Protein AF-L9Y8E7-F1 (afdb_monomer_lite)

Sequence (280 aa):
MATDVEYAPMLGFVDPIQCWPTDYPITDHIEELPIFGIYSQSALEDLGGLEAMFDRSPWYVAELPSGHTVVIQEDFPWNKRDWSPPTDAAFLETATFPDSGEYAAHDFADPFAALETDAIGTDLCVPREKIGPEFRNEDLELVRVRVDEQRDLRRLDDGSFVRNVVDDDPGDPAAFMRAMLEEIPAGATADDLMVSALLKDAIQPAFVRLEDPADETIVSRVVALDSDINKVEFLITLGRVAREADFSVADSREIEQVFESLETFDATVDLDQYLRDRLL

Structure (mmCIF, N/CA/C/O backbone):
data_AF-L9Y8E7-F1
#
_entry.id   AF-L9Y8E7-F1
#
loop_
_atom_site.group_PDB
_atom_site.id
_atom_site.type_symbol
_atom_site.label_atom_id
_atom_site.label_alt_id
_atom_site.label_comp_id
_atom_site.label_asym_id
_atom_site.label_entity_id
_atom_site.label_seq_id
_atom_site.pdbx_PDB_ins_code
_atom_site.Cartn_x
_atom_site.Cartn_y
_atom_site.Cartn_z
_atom_site.occupancy
_atom_site.B_iso_or_equiv
_atom_site.auth_seq_id
_atom_site.auth_comp_id
_atom_site.auth_asym_id
_atom_site.auth_atom_id
_atom_site.pdbx_PDB_model_num
ATOM 1 N N . MET A 1 1 ? -19.278 5.587 13.841 1.00 55.59 1 MET A N 1
ATOM 2 C CA . MET A 1 1 ? -18.923 6.348 12.621 1.00 55.59 1 MET A CA 1
ATOM 3 C C . MET A 1 1 ? -17.906 7.414 13.006 1.00 55.59 1 MET A C 1
ATOM 5 O O . MET A 1 1 ? -17.770 7.687 14.196 1.00 55.59 1 MET A O 1
ATOM 9 N N . ALA A 1 2 ? -17.215 8.034 12.042 1.00 52.56 2 ALA A N 1
ATOM 10 C CA . ALA A 1 2 ? -16.156 9.019 12.320 1.00 52.56 2 ALA A CA 1
ATOM 11 C C . ALA A 1 2 ? -16.638 10.248 13.123 1.00 52.56 2 ALA A C 1
ATOM 13 O O . ALA A 1 2 ? -15.848 10.959 13.730 1.00 52.56 2 ALA A O 1
ATOM 14 N N . THR A 1 3 ? -17.949 10.499 13.106 1.00 58.84 3 THR A N 1
ATOM 15 C CA . THR A 1 3 ? -18.635 11.609 13.781 1.00 58.84 3 THR A CA 1
ATOM 16 C C . THR A 1 3 ? -19.240 11.248 15.141 1.00 58.84 3 THR A C 1
ATOM 18 O O . THR A 1 3 ? -19.856 12.109 15.765 1.00 58.84 3 THR A O 1
ATOM 21 N N . ASP A 1 4 ? -19.131 9.984 15.569 1.00 64.00 4 ASP A N 1
ATOM 22 C CA . ASP A 1 4 ? -19.662 9.493 16.854 1.00 64.00 4 ASP A CA 1
ATOM 23 C C . ASP A 1 4 ? -18.566 9.331 17.921 1.00 64.00 4 ASP A C 1
ATOM 25 O O . ASP A 1 4 ? -18.862 8.998 19.069 1.00 64.00 4 ASP A O 1
ATOM 29 N N . VAL A 1 5 ? -17.305 9.513 17.527 1.00 66.06 5 VAL A N 1
ATOM 30 C CA . VAL A 1 5 ? -16.107 9.349 18.353 1.00 66.06 5 VAL A CA 1
ATOM 31 C C . VAL A 1 5 ? -15.401 10.692 18.479 1.00 66.06 5 VAL A C 1
ATOM 33 O O . VAL A 1 5 ? -15.394 11.478 17.538 1.00 66.06 5 VAL A O 1
ATOM 36 N N . GLU A 1 6 ? -14.785 10.963 19.629 1.00 67.69 6 GLU A N 1
ATOM 37 C CA . GLU A 1 6 ? -14.082 12.238 19.837 1.00 67.69 6 GLU A CA 1
ATOM 38 C C . GLU A 1 6 ? -12.847 12.393 18.940 1.00 67.69 6 GLU A C 1
ATOM 40 O O . GLU A 1 6 ? -12.370 13.502 18.715 1.00 67.69 6 GLU A O 1
ATOM 45 N N . TYR A 1 7 ? -12.335 11.293 18.400 1.00 72.00 7 TYR A N 1
ATOM 46 C CA . TYR A 1 7 ? -11.193 11.292 17.509 1.00 72.00 7 TYR A CA 1
ATOM 47 C C . TYR A 1 7 ? -11.212 10.034 16.633 1.00 72.00 7 TYR A C 1
ATOM 49 O O . TYR A 1 7 ? -11.484 8.935 17.117 1.00 72.00 7 TYR A O 1
ATOM 57 N N . ALA A 1 8 ? -10.961 10.221 15.338 1.00 71.62 8 ALA A N 1
ATOM 58 C CA . ALA A 1 8 ? -10.930 9.180 14.322 1.00 71.62 8 ALA A CA 1
ATOM 59 C C . ALA A 1 8 ? -9.718 9.397 13.392 1.00 71.62 8 ALA A C 1
ATOM 61 O O . ALA A 1 8 ? -9.753 10.293 12.538 1.00 71.62 8 ALA A O 1
ATOM 62 N N . PRO A 1 9 ? -8.634 8.621 13.537 1.00 66.00 9 PRO A N 1
ATOM 63 C CA . PRO A 1 9 ? -7.561 8.577 12.549 1.00 66.00 9 PRO A CA 1
ATOM 64 C C . PRO A 1 9 ? -8.066 7.986 11.224 1.00 66.00 9 PRO A C 1
ATOM 66 O O . PRO A 1 9 ? -8.812 7.010 11.206 1.00 66.00 9 PRO A O 1
ATOM 69 N N . MET A 1 10 ? -7.647 8.577 10.106 1.00 63.50 10 MET A N 1
ATOM 70 C CA . MET A 1 10 ? -7.959 8.120 8.750 1.00 63.50 10 MET A CA 1
ATOM 71 C C . MET A 1 10 ? -6.631 7.700 8.093 1.00 63.50 10 MET A C 1
ATOM 73 O O . MET A 1 10 ? -5.768 8.545 7.869 1.00 63.50 10 MET A O 1
ATOM 77 N N . LEU A 1 11 ? -6.421 6.404 7.831 1.00 55.78 11 LEU A N 1
ATOM 78 C CA . LEU A 1 11 ? -5.133 5.858 7.366 1.00 55.78 11 LEU A CA 1
ATOM 79 C C . LEU A 1 11 ? -5.020 5.911 5.810 1.00 55.78 11 LEU A C 1
ATOM 81 O O . LEU A 1 11 ? -5.367 6.937 5.233 1.00 55.78 11 LEU A O 1
ATOM 85 N N . GLY A 1 12 ? -4.494 4.961 5.021 1.00 46.78 12 GLY A N 1
ATOM 86 C CA . GLY A 1 12 ? -3.971 3.602 5.261 1.00 46.78 12 GLY A CA 1
ATOM 87 C C . GLY A 1 12 ? -2.520 3.489 5.771 1.00 46.78 12 GLY A C 1
ATOM 88 O O . GLY A 1 12 ? -1.989 2.383 5.836 1.00 46.78 12 GLY A O 1
ATOM 89 N N . PHE A 1 13 ? -1.861 4.607 6.103 1.00 48.47 13 PHE A N 1
ATOM 90 C CA . PHE A 1 13 ? -0.387 4.677 6.163 1.00 48.47 13 PHE A CA 1
ATOM 91 C C . PHE A 1 13 ? 0.260 4.875 7.522 1.00 48.47 13 PHE A C 1
ATOM 93 O O . PHE A 1 13 ? 1.480 4.864 7.578 1.00 48.47 13 PHE A O 1
ATOM 100 N N . VAL A 1 14 ? -0.498 5.063 8.595 1.00 45.22 14 VAL A N 1
ATOM 101 C CA . VAL A 1 14 ? 0.064 5.192 9.952 1.00 45.22 14 VAL A CA 1
ATOM 102 C C . VAL A 1 14 ? -0.257 3.920 10.736 1.00 45.22 14 VAL A C 1
ATOM 104 O O . VAL A 1 14 ? -1.128 3.150 10.324 1.00 45.22 14 VAL A O 1
ATOM 107 N N . ASP A 1 15 ? 0.485 3.631 11.800 1.00 48.25 15 ASP A N 1
ATOM 108 C CA . ASP A 1 15 ? 0.192 2.480 12.653 1.00 48.25 15 ASP A CA 1
ATOM 109 C C . ASP A 1 15 ? -1.143 2.706 13.396 1.00 48.25 15 ASP A C 1
ATOM 111 O O . ASP A 1 15 ? -1.289 3.731 14.075 1.00 48.25 15 ASP A O 1
ATOM 115 N N . PRO A 1 16 ? -2.122 1.780 13.303 1.00 42.50 16 PRO A N 1
ATOM 116 C CA . PRO A 1 16 ? -3.343 1.877 14.086 1.00 42.50 16 PRO A CA 1
ATOM 117 C C . PRO A 1 16 ? -3.109 2.027 15.594 1.00 42.50 16 PRO A C 1
ATOM 119 O O . PRO A 1 16 ? -3.908 2.653 16.268 1.00 42.50 16 PRO A O 1
ATOM 122 N N . ILE A 1 17 ? -2.022 1.504 16.154 1.00 41.88 17 ILE A N 1
ATOM 123 C CA . ILE A 1 17 ? -1.782 1.522 17.606 1.00 41.88 17 ILE A CA 1
ATOM 124 C C . ILE A 1 17 ? -1.322 2.901 18.066 1.00 41.88 17 ILE A C 1
ATOM 126 O O . ILE A 1 17 ? -1.785 3.405 19.083 1.00 41.88 17 ILE A O 1
ATOM 130 N N . GLN A 1 18 ? -0.414 3.515 17.307 1.00 47.38 18 GLN A N 1
ATOM 131 C CA . GLN A 1 18 ? 0.164 4.816 17.647 1.00 47.38 18 GLN A CA 1
ATOM 132 C C . GLN A 1 18 ? -0.867 5.933 17.493 1.00 47.38 18 GLN A C 1
ATOM 134 O O . GLN A 1 18 ? -0.842 6.911 18.241 1.00 47.38 18 GLN A O 1
ATOM 139 N N . CYS A 1 19 ? -1.790 5.760 16.541 1.00 50.31 19 CYS A N 1
ATOM 140 C CA . CYS A 1 19 ? -2.850 6.708 16.251 1.00 50.31 19 CYS A CA 1
ATOM 141 C C . CYS A 1 19 ? -4.207 6.382 16.889 1.00 50.31 19 CYS A C 1
ATOM 143 O O . CYS A 1 19 ? -5.072 7.240 16.771 1.00 50.31 19 CYS A O 1
ATOM 145 N N . TRP A 1 20 ? -4.457 5.232 17.528 1.00 56.69 20 TRP A N 1
ATOM 146 C CA . TRP A 1 20 ? -5.716 4.986 18.258 1.00 56.69 20 TRP A CA 1
ATOM 147 C C . TRP A 1 20 ? -5.520 5.145 19.774 1.00 56.69 20 TRP A C 1
ATOM 149 O O . TRP A 1 20 ? -4.605 4.552 20.342 1.00 56.69 20 TRP A O 1
ATOM 159 N N . PRO A 1 21 ? -6.423 5.855 20.472 1.00 54.00 21 PRO A N 1
ATOM 160 C CA . PRO A 1 21 ? -6.371 5.959 21.921 1.00 54.00 21 PRO A CA 1
ATOM 161 C C . PRO A 1 21 ? -6.731 4.624 22.578 1.00 54.00 21 PRO A C 1
ATOM 163 O O . PRO A 1 21 ? -7.794 4.053 22.329 1.00 54.00 21 PRO A O 1
ATOM 166 N N . THR A 1 22 ? -5.859 4.156 23.466 1.00 51.66 22 THR A N 1
ATOM 167 C CA . THR A 1 22 ? -6.056 2.918 24.239 1.00 51.66 22 THR A CA 1
ATOM 168 C C . THR A 1 22 ? -6.898 3.099 25.511 1.00 51.66 22 THR A C 1
ATOM 170 O O . THR A 1 22 ? -7.460 2.121 26.002 1.00 51.66 22 THR A O 1
ATOM 173 N N . ASP A 1 23 ? -7.027 4.325 26.033 1.00 56.00 23 ASP A N 1
ATOM 174 C CA . ASP A 1 23 ? -7.934 4.702 27.132 1.00 56.00 23 ASP A CA 1
ATOM 175 C C . ASP A 1 23 ? -8.233 6.224 27.083 1.00 56.00 23 ASP A C 1
ATOM 177 O O . ASP A 1 23 ? -7.766 6.937 26.191 1.00 56.00 23 ASP A O 1
ATOM 181 N N . TYR A 1 24 ? -9.024 6.730 28.033 1.00 60.38 24 TYR A N 1
ATOM 182 C CA . TYR A 1 24 ? -9.313 8.156 28.220 1.00 60.38 24 TYR A CA 1
ATOM 183 C C . TYR A 1 24 ? -8.450 8.790 29.334 1.00 60.38 24 TYR A C 1
ATOM 185 O O . TYR A 1 24 ? -8.287 8.184 30.396 1.00 60.38 24 TYR A O 1
ATOM 193 N N . PRO A 1 25 ? -8.009 10.058 29.187 1.00 64.62 25 PRO A N 1
ATOM 194 C CA . PRO A 1 25 ? -8.302 10.974 28.084 1.00 64.62 25 PRO A CA 1
ATOM 195 C C . PRO A 1 25 ? -7.476 10.644 26.837 1.00 64.62 25 PRO A C 1
ATOM 197 O O . PRO A 1 25 ? -6.276 10.414 26.922 1.00 64.62 25 PRO A O 1
ATOM 200 N N . ILE A 1 26 ? -8.131 10.669 25.677 1.00 66.19 26 ILE A N 1
ATOM 201 C CA . ILE A 1 26 ? -7.602 10.234 24.372 1.00 66.19 26 ILE A CA 1
ATOM 202 C C . ILE A 1 26 ? -6.185 10.759 24.085 1.00 66.19 26 ILE A C 1
ATOM 204 O O . ILE A 1 26 ? -5.345 10.040 23.557 1.00 66.19 26 ILE A O 1
ATOM 208 N N . THR A 1 27 ? -5.908 11.999 24.477 1.00 67.88 27 THR A N 1
ATOM 209 C CA . THR A 1 27 ? -4.651 12.717 24.232 1.00 67.88 27 THR A CA 1
ATOM 210 C C . THR A 1 27 ? -3.441 12.168 24.977 1.00 67.88 27 THR A C 1
ATOM 212 O O . THR A 1 27 ? -2.322 12.335 24.506 1.00 67.88 27 THR A O 1
ATOM 215 N N . ASP A 1 28 ? -3.653 11.507 26.116 1.00 71.44 28 ASP A N 1
ATOM 216 C CA . ASP A 1 28 ? -2.587 10.869 26.900 1.00 71.44 28 ASP A CA 1
ATOM 217 C C . ASP A 1 28 ? -2.252 9.461 26.358 1.00 71.44 28 ASP A C 1
ATOM 219 O O . ASP A 1 28 ? -1.310 8.820 26.825 1.00 71.44 28 ASP A O 1
ATOM 223 N N . HIS A 1 29 ? -3.033 8.985 25.379 1.00 65.75 29 HIS A N 1
ATOM 224 C CA . HIS A 1 29 ? -3.017 7.625 24.839 1.00 65.75 29 HIS A CA 1
ATOM 225 C C . HIS A 1 29 ? -2.828 7.567 23.310 1.00 65.75 29 HIS A C 1
ATOM 227 O O . HIS A 1 29 ? -2.991 6.496 22.731 1.00 65.75 29 HIS A O 1
ATOM 233 N N . ILE A 1 30 ? -2.475 8.689 22.673 1.00 66.62 30 ILE A N 1
ATOM 234 C CA . ILE A 1 30 ? -2.009 8.768 21.280 1.00 66.62 30 ILE A CA 1
ATOM 235 C C . ILE A 1 30 ? -0.494 8.991 21.311 1.00 66.62 30 ILE A C 1
ATOM 237 O O . ILE A 1 30 ? -0.025 9.933 21.950 1.00 66.62 30 ILE A O 1
ATOM 241 N N . GLU A 1 31 ? 0.270 8.150 20.615 1.00 64.00 31 GLU A N 1
ATOM 242 C CA . GLU A 1 31 ? 1.731 8.288 20.514 1.00 64.00 31 GLU A CA 1
ATOM 243 C C . GLU A 1 31 ? 2.145 9.180 19.334 1.00 64.00 31 GLU A C 1
ATOM 245 O O . GLU A 1 31 ? 3.084 9.967 19.458 1.00 64.00 31 GLU A O 1
ATOM 250 N N . GLU A 1 32 ? 1.421 9.100 18.213 1.00 69.69 32 GLU A N 1
ATOM 251 C CA . GLU A 1 32 ? 1.661 9.903 17.010 1.00 69.69 32 GLU A CA 1
ATOM 252 C C . GLU A 1 32 ? 0.336 10.369 16.389 1.00 69.69 32 GLU A C 1
ATOM 254 O O . GLU A 1 32 ? -0.656 9.637 16.364 1.00 69.69 32 GLU A O 1
ATOM 259 N N . LEU A 1 33 ? 0.302 11.604 15.877 1.00 72.94 33 LEU A N 1
ATOM 260 C CA . LEU A 1 33 ? -0.877 12.141 15.197 1.00 72.94 33 LEU A CA 1
ATOM 261 C C . LEU A 1 33 ? -0.898 11.724 13.718 1.00 72.94 33 LEU A C 1
ATOM 263 O O . LEU A 1 33 ? 0.114 11.849 13.030 1.00 72.94 33 LEU A O 1
ATOM 267 N N . PRO A 1 34 ? -2.052 11.296 13.184 1.00 69.56 34 PRO A N 1
ATOM 268 C CA . PRO A 1 34 ? -2.158 10.826 11.815 1.00 69.56 34 PRO A CA 1
ATOM 269 C C . PRO A 1 34 ? -2.069 11.982 10.815 1.00 69.56 34 PRO A C 1
ATOM 271 O O . PRO A 1 34 ? -2.615 13.068 11.031 1.00 69.56 34 PRO A O 1
ATOM 274 N N . ILE A 1 35 ? -1.491 11.691 9.645 1.00 71.06 35 ILE A N 1
ATOM 275 C CA . ILE A 1 35 ? -1.418 12.617 8.501 1.00 71.06 35 ILE A CA 1
ATOM 276 C C . ILE A 1 35 ? -2.817 13.119 8.101 1.00 71.06 35 ILE A C 1
ATOM 278 O O . ILE A 1 35 ? -2.954 14.255 7.651 1.00 71.06 35 ILE A O 1
ATOM 282 N N . PHE A 1 36 ? -3.852 12.290 8.273 1.00 76.12 36 PHE A N 1
ATOM 283 C CA . PHE A 1 36 ? -5.264 12.629 8.102 1.00 76.12 36 PHE A CA 1
ATOM 284 C C . PHE A 1 36 ? -6.028 12.137 9.342 1.00 76.12 36 PHE A C 1
ATOM 286 O O . PHE A 1 36 ? -6.062 10.948 9.640 1.00 76.12 36 PHE A O 1
ATOM 293 N N . GLY A 1 37 ? -6.646 13.053 10.086 1.00 79.38 37 GLY A N 1
ATOM 294 C CA . GLY A 1 37 ? -7.486 12.718 11.235 1.00 79.38 37 GLY A CA 1
ATOM 295 C C . GLY A 1 37 ? -8.747 13.569 11.308 1.00 79.38 37 GLY A C 1
ATOM 296 O O . GLY A 1 37 ? -8.848 14.634 10.690 1.00 79.38 37 GLY A O 1
ATOM 297 N N . ILE A 1 38 ? -9.713 13.092 12.082 1.00 81.19 38 ILE A N 1
ATOM 298 C CA . ILE A 1 38 ? -10.963 13.779 12.393 1.00 81.19 38 ILE A CA 1
ATOM 299 C C . ILE A 1 38 ? -11.059 13.908 13.908 1.00 81.19 38 ILE A C 1
ATOM 3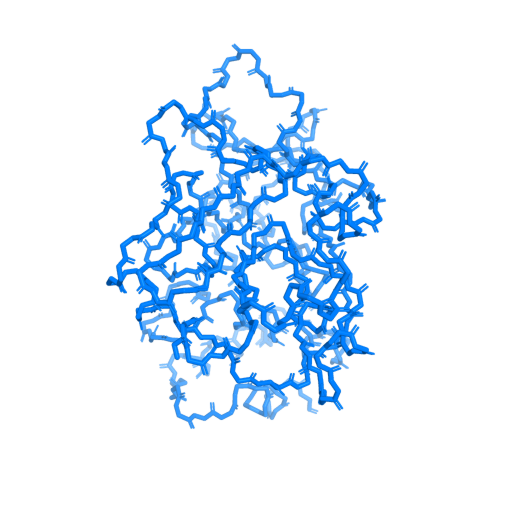01 O O . ILE A 1 38 ? -10.853 12.937 14.625 1.00 81.19 38 ILE A O 1
ATOM 305 N N . TYR A 1 39 ? -11.349 15.111 14.391 1.00 84.62 39 TYR A N 1
ATOM 306 C CA . TYR A 1 39 ? -11.257 15.461 15.808 1.00 84.62 39 TYR A CA 1
ATOM 307 C C . TYR A 1 39 ? -12.532 16.179 16.251 1.00 84.62 39 TYR A C 1
ATOM 309 O O . TYR A 1 39 ? -13.015 17.074 15.554 1.00 84.62 39 TYR A O 1
ATOM 317 N N . SER A 1 40 ? -13.082 15.838 17.412 1.00 84.88 40 SER A N 1
ATOM 318 C CA . SER A 1 40 ? -14.086 16.666 18.078 1.00 84.88 40 SER A CA 1
ATOM 319 C 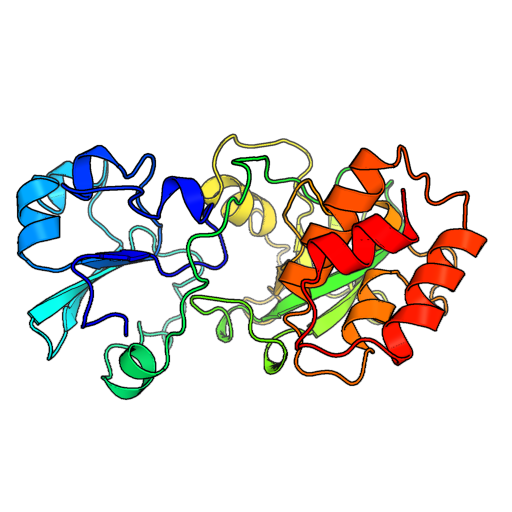C . SER A 1 40 ? -13.453 17.965 18.583 1.00 84.88 40 SER A C 1
ATOM 321 O O . SER A 1 40 ? -12.231 18.104 18.676 1.00 84.88 40 SER A O 1
ATOM 323 N N . GLN A 1 41 ? -14.293 18.927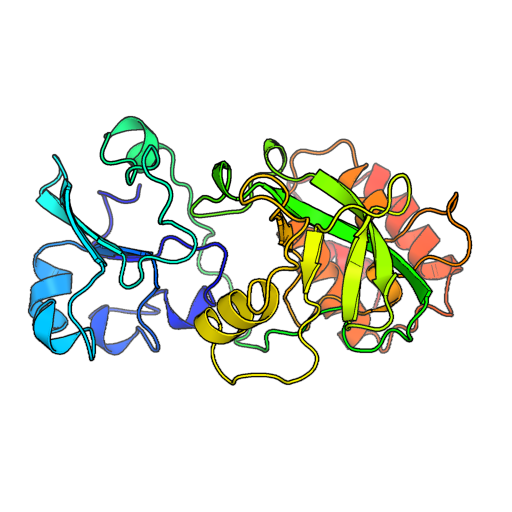 18.971 1.00 85.62 41 GLN A N 1
ATOM 324 C CA . GLN A 1 41 ? -13.802 20.128 19.646 1.00 85.62 41 GLN A CA 1
ATOM 325 C C . GLN A 1 41 ? -13.082 19.793 20.969 1.00 85.62 41 GLN A C 1
ATOM 327 O O . GLN A 1 41 ? -12.062 20.413 21.254 1.00 85.62 41 GLN A O 1
ATOM 332 N N . SER A 1 42 ? -13.562 18.809 21.746 1.00 84.12 42 SER A N 1
ATOM 333 C CA . SER A 1 42 ? -12.909 18.372 22.992 1.00 84.12 42 SER A CA 1
ATOM 334 C C . SER A 1 42 ? -11.507 17.819 22.737 1.00 84.12 42 SER A C 1
ATOM 336 O O . SER A 1 42 ? -10.555 18.306 23.336 1.00 84.12 42 SER A O 1
ATOM 338 N N . ALA A 1 43 ? -11.353 16.897 21.781 1.00 84.19 43 ALA A N 1
ATOM 339 C CA . ALA A 1 43 ? -10.049 16.330 21.443 1.00 84.19 43 ALA A CA 1
ATOM 340 C C . ALA A 1 43 ? -9.056 17.396 20.946 1.00 84.19 43 ALA A C 1
ATOM 342 O O . ALA A 1 43 ? -7.886 17.365 21.317 1.00 84.19 43 ALA A O 1
ATOM 343 N N . LEU A 1 44 ? -9.508 18.380 20.154 1.00 86.62 44 LEU A N 1
ATOM 344 C CA . LEU A 1 44 ? -8.654 19.506 19.757 1.00 86.62 44 LEU A CA 1
ATOM 345 C C . LEU A 1 44 ? -8.247 20.393 20.941 1.00 86.62 44 LEU A C 1
ATOM 347 O O . LEU A 1 44 ? -7.111 20.860 20.971 1.00 86.62 44 LEU A O 1
ATOM 351 N N . GLU A 1 45 ? -9.151 20.664 21.885 1.00 86.81 45 GLU A N 1
ATOM 352 C CA . GLU A 1 45 ? -8.849 21.469 23.076 1.00 86.81 45 GLU A CA 1
ATOM 353 C C . GLU A 1 45 ? -7.848 20.756 23.999 1.00 86.81 45 GLU A C 1
ATOM 355 O O . GLU A 1 45 ? -6.886 21.387 24.447 1.00 86.81 45 GLU A O 1
ATOM 360 N N . ASP A 1 46 ? -8.015 19.448 24.210 1.00 84.06 46 ASP A N 1
ATOM 361 C CA . ASP A 1 46 ? -7.122 18.627 25.034 1.00 84.06 46 ASP A CA 1
ATOM 362 C C . ASP A 1 46 ? -5.730 18.451 24.387 1.00 84.06 46 ASP A C 1
ATOM 364 O O . ASP A 1 46 ? -4.716 18.498 25.085 1.00 84.06 46 ASP A O 1
ATOM 368 N N . LEU A 1 47 ? -5.642 18.368 23.049 1.00 84.19 47 LEU A N 1
ATOM 369 C CA . LEU A 1 47 ? -4.371 18.367 22.297 1.00 84.19 47 LEU A CA 1
ATOM 370 C C . LEU A 1 47 ? -3.684 19.751 22.240 1.00 84.19 47 LEU A C 1
ATOM 372 O O . LEU A 1 47 ? -2.660 19.917 21.576 1.00 84.19 47 LEU A O 1
ATOM 376 N N . GLY A 1 48 ? -4.234 20.773 22.906 1.00 84.25 48 GLY A N 1
ATOM 377 C CA . GLY A 1 48 ? -3.693 22.138 22.911 1.00 84.25 48 GLY A CA 1
ATOM 378 C C . GLY A 1 48 ? -3.961 22.940 21.629 1.00 84.25 48 GLY A C 1
ATOM 379 O O . GLY A 1 48 ? -3.437 24.045 21.472 1.00 84.25 48 GLY A O 1
ATOM 380 N N . GLY A 1 49 ? -4.799 22.417 20.734 1.00 86.38 49 GLY A N 1
ATOM 381 C CA . GLY A 1 49 ? -5.178 23.014 19.458 1.00 86.38 49 GLY A CA 1
ATOM 382 C C . GLY A 1 49 ? -4.197 22.746 18.313 1.00 86.38 49 GLY A C 1
ATOM 383 O O . GLY A 1 49 ? -3.059 22.322 18.500 1.00 86.38 49 GLY A O 1
ATOM 384 N N . LEU A 1 50 ? -4.636 23.063 17.091 1.00 85.31 50 LEU A N 1
ATOM 385 C CA . LEU A 1 50 ? -3.910 22.778 15.842 1.00 85.31 50 LEU A CA 1
ATOM 386 C C . LEU A 1 50 ? -2.482 23.356 15.783 1.00 85.31 50 LEU A C 1
ATOM 388 O O . LEU A 1 50 ? -1.642 22.813 15.074 1.00 85.31 50 LEU A O 1
ATOM 392 N N . GLU A 1 51 ? -2.206 24.452 16.501 1.00 82.19 51 GLU A N 1
ATOM 393 C CA . GLU A 1 51 ? -0.867 25.063 16.584 1.00 82.19 51 GLU A CA 1
ATOM 394 C C . GLU A 1 51 ? 0.096 24.304 17.516 1.00 82.19 51 GLU A C 1
ATOM 396 O O . GLU A 1 51 ? 1.306 24.471 17.393 1.00 82.19 51 GLU A O 1
ATOM 401 N N . ALA A 1 52 ? -0.422 23.500 18.452 1.00 83.31 52 ALA A N 1
ATOM 402 C CA . ALA A 1 52 ? 0.369 22.655 19.349 1.00 83.31 52 ALA A CA 1
ATOM 403 C C . ALA A 1 52 ? 0.531 21.225 18.809 1.00 83.31 52 ALA A C 1
ATOM 405 O O . ALA A 1 52 ? 1.544 20.584 19.073 1.00 83.31 52 ALA A O 1
ATOM 406 N N . MET A 1 53 ? -0.449 20.752 18.034 1.00 80.50 53 MET A N 1
ATOM 407 C CA . MET A 1 53 ? -0.472 19.418 17.426 1.00 80.50 53 MET A CA 1
ATOM 408 C C . MET A 1 53 ? 0.629 19.188 16.379 1.00 80.50 53 MET A C 1
ATOM 410 O O . MET A 1 53 ? 1.091 18.063 16.225 1.00 80.50 53 MET A O 1
ATOM 414 N N . PHE A 1 54 ? 1.044 20.220 15.638 1.00 79.38 54 PHE A N 1
ATOM 415 C CA . PHE A 1 54 ? 1.942 20.055 14.491 1.00 79.38 54 PHE A CA 1
ATOM 416 C C . PHE A 1 54 ? 3.023 21.141 14.436 1.00 79.38 54 PHE A C 1
ATOM 418 O O . PHE A 1 54 ? 2.723 22.330 14.537 1.00 79.38 54 PHE A O 1
ATOM 425 N N . ASP A 1 55 ? 4.269 20.748 14.141 1.00 76.31 55 ASP A N 1
ATOM 426 C CA . ASP A 1 55 ? 5.415 21.662 13.940 1.00 76.31 55 ASP A CA 1
ATOM 427 C C . ASP A 1 55 ? 5.208 22.695 12.811 1.00 76.31 55 ASP A C 1
ATOM 429 O O . ASP A 1 55 ? 5.924 23.698 12.712 1.00 76.31 55 ASP A O 1
ATOM 433 N N . ARG A 1 56 ? 4.239 22.445 11.924 1.00 78.50 56 ARG A N 1
ATOM 434 C CA . ARG A 1 56 ? 3.830 23.326 10.829 1.00 78.50 56 ARG A CA 1
ATOM 435 C C . ARG A 1 56 ? 2.315 23.343 10.690 1.00 78.50 56 ARG A C 1
ATOM 437 O O . ARG A 1 56 ? 1.649 22.363 10.997 1.00 78.50 56 ARG A O 1
ATOM 444 N N . SER A 1 57 ? 1.780 24.445 10.165 1.00 81.31 57 SER A N 1
ATOM 445 C CA . SER A 1 57 ? 0.354 24.558 9.850 1.00 81.31 57 SER A CA 1
ATOM 446 C C . SER A 1 57 ? -0.099 23.403 8.941 1.00 81.31 57 SER A C 1
ATOM 448 O O . SER A 1 57 ? 0.542 23.206 7.904 1.00 81.31 57 SER A O 1
ATOM 450 N N . PRO A 1 58 ? -1.192 22.688 9.279 1.00 84.69 58 PRO A N 1
ATOM 451 C CA . PRO A 1 58 ? -1.746 21.646 8.423 1.00 84.69 58 PRO A CA 1
ATOM 452 C C . PRO A 1 58 ? -2.083 22.174 7.029 1.00 84.69 58 PRO A C 1
ATOM 454 O O . PRO A 1 58 ? -2.542 23.311 6.880 1.00 84.69 58 PRO A O 1
ATOM 457 N N . TRP A 1 59 ? -1.893 21.342 6.008 1.00 79.81 59 TRP A N 1
ATOM 458 C CA . TRP A 1 59 ? -2.256 21.677 4.633 1.00 79.81 59 TRP A CA 1
ATOM 459 C C . TRP A 1 59 ? -3.758 21.931 4.457 1.00 79.81 59 TRP A C 1
ATOM 461 O O . TRP A 1 59 ? -4.147 22.856 3.738 1.00 79.81 59 TRP A O 1
ATOM 471 N N . TYR A 1 60 ? -4.601 21.138 5.123 1.00 79.12 60 TYR A N 1
ATOM 472 C CA . TYR A 1 60 ? -6.052 21.275 5.055 1.00 79.12 60 TYR A CA 1
ATOM 473 C C . TYR A 1 60 ? -6.699 21.167 6.434 1.00 79.12 60 TYR A C 1
ATOM 475 O O . TYR A 1 60 ? -6.380 20.279 7.223 1.00 79.12 60 TYR A O 1
ATOM 483 N N . VAL A 1 61 ? -7.656 22.057 6.696 1.00 84.81 61 VAL A N 1
ATOM 484 C CA . VAL A 1 61 ? -8.503 22.051 7.892 1.00 84.81 61 VAL A CA 1
ATOM 485 C C . VAL A 1 61 ? -9.923 22.426 7.472 1.00 84.81 61 VAL A C 1
ATOM 487 O O . VAL A 1 61 ? -10.107 23.447 6.803 1.00 84.81 61 VAL A O 1
ATOM 490 N N . ALA A 1 62 ? -10.926 21.643 7.872 1.00 84.44 62 ALA A N 1
ATOM 491 C CA . ALA A 1 62 ? -12.333 21.983 7.656 1.00 84.44 62 ALA A CA 1
ATOM 492 C C . ALA A 1 62 ? -13.239 21.488 8.787 1.00 84.44 62 ALA A C 1
ATOM 494 O O . ALA A 1 62 ? -13.096 20.365 9.265 1.00 84.44 62 ALA A O 1
ATOM 495 N N . GLU A 1 63 ? -14.213 22.316 9.163 1.00 83.38 63 GLU A N 1
ATOM 496 C CA . GLU A 1 63 ? -15.302 21.933 10.062 1.00 83.38 63 GLU A CA 1
ATOM 497 C C . GLU A 1 63 ? -16.362 21.132 9.288 1.00 83.38 63 GLU A C 1
ATOM 499 O O . GLU A 1 63 ? -16.821 21.535 8.215 1.00 83.38 63 GLU A O 1
ATOM 504 N N . LEU A 1 64 ? -16.741 19.985 9.839 1.00 78.88 64 LEU A N 1
ATOM 505 C CA . LEU A 1 64 ? -17.761 19.085 9.325 1.00 78.88 64 LEU A CA 1
ATOM 506 C C . LEU A 1 64 ? -19.158 19.489 9.822 1.00 78.88 64 LEU A C 1
ATOM 508 O O . LEU A 1 64 ? -19.283 20.073 10.899 1.00 78.88 64 LEU A O 1
ATOM 512 N N . PRO A 1 65 ? -20.246 19.089 9.134 1.00 75.00 65 PRO A N 1
ATOM 513 C CA . PRO A 1 65 ? -21.616 19.336 9.600 1.00 75.00 65 PRO A CA 1
ATOM 514 C C . PRO A 1 65 ? -21.943 18.773 10.998 1.00 75.00 65 PRO A C 1
ATOM 516 O O . PRO A 1 65 ? -22.926 19.188 11.608 1.00 75.00 65 PRO A O 1
ATOM 519 N N . SER A 1 66 ? -21.135 17.832 11.499 1.00 74.19 66 SER A N 1
ATOM 520 C CA . SER A 1 66 ? -21.205 17.253 12.847 1.00 74.19 66 SER A CA 1
ATOM 521 C C . SER A 1 66 ? -20.510 18.088 13.936 1.00 74.19 66 SER A C 1
ATOM 523 O O . SER A 1 66 ? -20.516 17.675 15.094 1.00 74.19 66 SER A O 1
ATOM 525 N N . GLY A 1 67 ? -19.863 19.208 13.592 1.00 78.88 67 GLY A N 1
ATOM 526 C CA . GLY A 1 67 ? -19.022 19.998 14.505 1.00 78.88 67 GLY A CA 1
ATOM 527 C C . GLY A 1 67 ? -17.638 19.393 14.787 1.00 78.88 67 GLY A C 1
ATOM 528 O O . GLY A 1 67 ? -16.909 19.903 15.633 1.00 78.88 67 GLY A O 1
ATOM 529 N N . HIS A 1 68 ? -17.270 18.307 14.100 1.00 84.81 68 HIS A N 1
ATOM 530 C CA . HIS A 1 68 ? -15.908 17.764 14.120 1.00 84.81 68 HIS A CA 1
ATOM 531 C C . HIS A 1 68 ? -15.028 18.503 13.105 1.00 84.81 68 HIS A C 1
ATOM 533 O O . HIS A 1 68 ? -15.531 19.093 12.154 1.00 84.81 68 HIS A O 1
ATOM 539 N N . THR A 1 69 ? -13.712 18.449 13.267 1.00 85.81 69 THR A N 1
ATOM 540 C CA . THR A 1 69 ? -12.735 19.052 12.356 1.00 85.81 69 THR A CA 1
ATOM 541 C C . THR A 1 69 ? -11.951 17.962 11.639 1.00 85.81 69 THR A C 1
ATOM 543 O O . THR A 1 69 ? -11.298 17.149 12.288 1.00 85.81 69 THR A O 1
ATOM 546 N N . VAL A 1 70 ? -11.979 17.968 10.306 1.00 82.75 70 VAL A N 1
ATOM 547 C CA . VAL A 1 70 ? -11.005 17.246 9.476 1.00 82.75 70 VAL A CA 1
ATOM 548 C C . VAL A 1 70 ? -9.703 18.029 9.484 1.00 82.75 70 VAL A C 1
ATOM 550 O O . VAL A 1 70 ? -9.705 19.226 9.186 1.00 82.75 70 VAL A O 1
ATOM 553 N N . VAL A 1 71 ? -8.598 17.343 9.755 1.00 82.44 71 VAL A N 1
ATOM 554 C CA . VAL A 1 71 ? -7.243 17.875 9.623 1.00 82.44 71 VAL A CA 1
ATOM 555 C C . VAL A 1 71 ? -6.448 16.953 8.713 1.00 82.44 71 VAL A C 1
ATOM 557 O O . VAL A 1 71 ? -6.416 15.743 8.931 1.00 82.44 71 VAL A O 1
ATOM 560 N N . ILE A 1 72 ? -5.787 17.534 7.714 1.00 79.81 72 ILE A N 1
ATOM 561 C CA . ILE A 1 72 ? -4.759 16.859 6.928 1.00 79.81 72 ILE A CA 1
ATOM 562 C C . ILE A 1 72 ? -3.471 17.659 7.083 1.00 79.81 72 ILE A C 1
ATOM 564 O O . ILE A 1 72 ? -3.393 18.816 6.660 1.00 79.81 72 ILE A O 1
ATOM 568 N N . GLN A 1 73 ? -2.483 17.048 7.729 1.00 78.69 73 GLN A N 1
ATOM 569 C CA . GLN A 1 73 ? -1.198 17.657 8.054 1.00 78.69 73 GLN A CA 1
ATOM 570 C C . GLN A 1 73 ? -0.431 18.044 6.784 1.00 78.69 73 GLN A C 1
ATOM 572 O O . GLN A 1 73 ? 0.058 19.167 6.669 1.00 78.69 73 GLN A O 1
ATOM 577 N N . GLU A 1 74 ? -0.379 17.135 5.811 1.00 73.50 74 GLU A N 1
ATOM 578 C CA . GLU A 1 74 ? 0.463 17.238 4.618 1.00 73.50 74 GLU A CA 1
ATOM 579 C C . GLU A 1 74 ? -0.348 17.369 3.330 1.00 73.50 74 GLU A C 1
ATOM 581 O O . GLU A 1 74 ? -1.445 16.830 3.204 1.00 73.50 74 GLU A O 1
ATOM 586 N N . ASP A 1 75 ? 0.224 18.040 2.328 1.00 65.06 75 ASP A N 1
ATOM 587 C CA . ASP A 1 75 ? -0.362 18.099 0.985 1.00 65.06 75 ASP A CA 1
ATOM 588 C C . ASP A 1 75 ? -0.112 16.821 0.178 1.00 65.06 75 ASP A C 1
ATOM 590 O O . ASP A 1 75 ? -0.694 16.619 -0.882 1.00 65.06 75 ASP A O 1
ATOM 594 N N . PHE A 1 76 ? 0.732 15.925 0.674 1.00 59.44 76 PHE A N 1
ATOM 595 C CA . PHE A 1 76 ? 1.150 14.712 -0.004 1.00 59.44 76 PHE A CA 1
ATOM 596 C C . PHE A 1 76 ? 0.570 13.464 0.691 1.00 59.44 76 PHE A C 1
ATOM 598 O O . PHE A 1 76 ? 0.664 13.388 1.915 1.00 59.44 76 PHE A O 1
ATOM 605 N N . PRO A 1 77 ? -0.009 12.480 -0.033 1.00 54.81 77 PRO A N 1
ATOM 606 C CA . PRO A 1 77 ? -0.143 12.345 -1.491 1.00 54.81 77 PRO A CA 1
ATOM 607 C C . PRO A 1 77 ? -1.393 13.037 -2.085 1.00 54.81 77 PRO A C 1
ATOM 609 O O . PRO A 1 77 ? -1.872 12.673 -3.158 1.00 54.81 77 PRO A O 1
ATOM 612 N N . TRP A 1 78 ? -1.927 14.077 -1.459 1.00 62.97 78 TRP A N 1
ATOM 613 C CA . TRP A 1 78 ? -3.260 14.616 -1.761 1.00 62.97 78 TRP A CA 1
ATOM 614 C C . TRP A 1 78 ? -3.315 15.765 -2.799 1.00 62.97 78 TRP A C 1
ATOM 616 O O . TRP A 1 78 ? -4.382 16.082 -3.320 1.00 62.97 78 TRP A O 1
ATOM 626 N N . ASN A 1 79 ? -2.179 16.375 -3.156 1.00 57.12 79 ASN A N 1
ATOM 627 C CA . ASN A 1 79 ? -2.069 17.664 -3.866 1.00 57.12 79 ASN A CA 1
ATOM 628 C C . ASN A 1 79 ? -2.432 17.706 -5.374 1.00 57.12 79 ASN A C 1
ATOM 630 O O . ASN A 1 79 ? -1.857 18.496 -6.131 1.00 57.12 79 ASN A O 1
ATOM 634 N N . LYS A 1 80 ? -3.418 16.926 -5.843 1.00 55.31 80 LYS A N 1
ATOM 635 C CA . LYS A 1 80 ? -4.013 17.117 -7.184 1.00 55.31 80 LYS A CA 1
ATOM 636 C C . LYS A 1 80 ? -5.025 18.276 -7.171 1.00 55.31 80 LYS A C 1
ATOM 638 O O . LYS A 1 80 ? -5.740 18.491 -6.202 1.00 55.31 80 LYS A O 1
ATOM 643 N N . ARG A 1 81 ? -5.114 19.016 -8.286 1.00 44.91 81 ARG A N 1
ATOM 644 C CA . ARG A 1 81 ? -5.961 20.226 -8.440 1.00 44.91 81 ARG A CA 1
ATOM 645 C C . ARG A 1 81 ? -7.462 20.004 -8.245 1.00 44.91 81 ARG A C 1
ATOM 647 O O . ARG A 1 81 ? -8.160 20.954 -7.906 1.00 44.91 81 ARG A O 1
ATOM 654 N N . ASP A 1 82 ? -7.914 18.787 -8.523 1.00 53.12 82 ASP A N 1
ATOM 655 C CA . ASP A 1 82 ? -9.324 18.395 -8.551 1.00 53.12 82 ASP A CA 1
ATOM 656 C C . ASP A 1 82 ? -9.665 17.385 -7.437 1.00 53.12 82 ASP A C 1
ATOM 658 O O . ASP A 1 82 ? -10.808 16.944 -7.338 1.00 53.12 82 ASP A O 1
ATOM 662 N N . TRP A 1 83 ? -8.690 17.029 -6.588 1.00 57.25 83 TRP A N 1
ATOM 663 C CA . TRP A 1 83 ? -8.936 16.267 -5.367 1.00 57.25 83 TRP A CA 1
ATOM 664 C C . TRP A 1 83 ? -9.261 17.241 -4.233 1.00 57.25 83 TRP A C 1
ATOM 666 O O . TRP A 1 83 ? -8.558 18.228 -4.012 1.00 57.25 83 TRP A O 1
ATOM 676 N N . SER A 1 84 ? -10.336 16.961 -3.508 1.00 59.31 84 SER A N 1
ATOM 677 C CA . SER A 1 84 ? -10.714 17.675 -2.293 1.00 59.31 84 SER A CA 1
ATOM 678 C C . SER A 1 84 ? -11.060 16.653 -1.220 1.00 59.31 84 SER A C 1
ATOM 680 O O . SER A 1 84 ? -11.747 15.685 -1.562 1.00 59.31 84 SER A O 1
ATOM 682 N N . PRO A 1 85 ? -10.688 16.876 0.052 1.00 62.34 85 PRO A N 1
ATOM 683 C CA . PRO A 1 85 ? -11.083 15.992 1.139 1.00 62.34 85 PRO A CA 1
ATOM 684 C C . PRO A 1 85 ? -12.600 15.776 1.133 1.00 62.34 85 PRO A C 1
ATOM 686 O O . PRO A 1 85 ? -13.349 16.763 1.084 1.00 62.34 85 PRO A O 1
ATOM 689 N N . PRO A 1 86 ? -13.075 14.521 1.158 1.00 60.62 86 PRO A N 1
ATOM 690 C CA . PRO A 1 86 ? -14.498 14.234 1.242 1.00 60.62 86 PRO A CA 1
ATOM 691 C C . PRO A 1 86 ? -15.036 14.724 2.592 1.00 60.62 86 PRO A C 1
ATOM 693 O O . PRO A 1 86 ? -14.809 14.134 3.644 1.00 60.62 86 PRO A O 1
ATOM 696 N N . THR A 1 87 ? -15.730 15.859 2.544 1.00 61.25 87 THR A N 1
ATOM 697 C CA . THR A 1 87 ? -16.361 16.532 3.694 1.00 61.25 87 THR A CA 1
ATOM 698 C C . THR A 1 87 ? -17.868 16.273 3.768 1.00 61.25 87 THR A C 1
ATOM 700 O O . THR A 1 87 ? -18.557 16.846 4.615 1.00 61.25 87 THR A O 1
ATOM 703 N N . ASP A 1 88 ? -18.405 15.428 2.881 1.00 60.12 88 ASP A N 1
ATOM 704 C CA . ASP A 1 88 ? -19.807 15.028 2.927 1.00 60.12 88 ASP A CA 1
ATOM 705 C C . ASP A 1 88 ? -20.072 13.960 3.998 1.00 60.12 88 ASP A C 1
ATOM 707 O O . ASP A 1 88 ? -19.212 13.157 4.357 1.00 60.12 88 ASP A O 1
ATOM 711 N N . ALA A 1 89 ? -21.293 13.982 4.535 1.00 52.03 89 ALA A N 1
ATOM 712 C CA . ALA A 1 89 ? -21.689 13.087 5.615 1.00 52.03 89 ALA A CA 1
ATOM 713 C C . ALA A 1 89 ? -21.705 11.613 5.185 1.00 52.03 89 ALA A C 1
ATOM 715 O O . ALA A 1 89 ? -21.418 10.754 6.007 1.00 52.03 89 ALA A O 1
ATOM 716 N N . ALA A 1 90 ? -21.982 11.309 3.912 1.00 50.59 90 ALA A N 1
ATOM 717 C CA . ALA A 1 90 ? -22.097 9.928 3.455 1.00 50.59 90 ALA A CA 1
ATOM 718 C C . ALA A 1 90 ? -20.748 9.203 3.543 1.00 50.59 90 ALA A C 1
ATOM 720 O O . ALA A 1 90 ? -20.690 8.107 4.090 1.00 50.59 90 ALA A O 1
ATOM 721 N N . PHE A 1 91 ? -19.661 9.841 3.097 1.00 54.03 91 PHE A N 1
ATOM 722 C CA . PHE A 1 91 ? -18.307 9.304 3.248 1.00 54.03 91 PHE A CA 1
ATOM 723 C C . PHE A 1 91 ? -17.961 9.026 4.722 1.00 54.03 91 PHE A C 1
ATOM 725 O O . PHE A 1 91 ? -17.522 7.928 5.066 1.00 54.03 91 PHE A O 1
ATOM 732 N N . LEU A 1 92 ? -18.232 9.995 5.601 1.00 56.47 92 LEU A N 1
ATOM 733 C CA . LEU A 1 92 ? -17.921 9.954 7.037 1.00 56.47 92 LEU A CA 1
ATOM 734 C C . LEU A 1 92 ? -18.760 8.937 7.830 1.00 56.47 92 LEU A C 1
ATOM 736 O O . LEU A 1 92 ? -18.290 8.379 8.824 1.00 56.47 92 LEU A O 1
ATOM 740 N N . GLU A 1 93 ? -19.998 8.702 7.394 1.00 51.53 93 GLU A N 1
ATOM 741 C CA . GLU A 1 93 ? -20.900 7.673 7.920 1.00 51.53 93 GLU A CA 1
ATOM 742 C C . GLU A 1 93 ? -20.473 6.265 7.466 1.00 51.53 93 GLU A C 1
ATOM 744 O O . GLU A 1 93 ? -20.632 5.308 8.224 1.00 51.53 93 GLU A O 1
ATOM 749 N N . THR A 1 94 ? -19.896 6.130 6.262 1.00 42.81 94 THR A N 1
ATOM 750 C CA . THR A 1 94 ? -19.420 4.844 5.710 1.00 42.81 94 THR A CA 1
ATOM 751 C C . THR A 1 94 ? -17.988 4.462 6.076 1.00 42.81 94 THR A C 1
ATOM 753 O O . THR A 1 94 ? -17.598 3.329 5.808 1.00 42.81 94 THR A O 1
ATOM 756 N N . ALA A 1 95 ? -17.212 5.363 6.683 1.00 43.19 95 ALA A N 1
ATOM 757 C CA . ALA A 1 95 ? -15.894 5.037 7.218 1.00 43.19 95 ALA A CA 1
ATOM 758 C C . ALA A 1 95 ? -16.039 4.018 8.365 1.00 43.19 95 ALA A C 1
ATOM 760 O O . ALA A 1 95 ? -16.409 4.365 9.493 1.00 43.19 95 ALA A O 1
ATOM 761 N N . THR A 1 96 ? -15.801 2.747 8.045 1.00 39.28 96 THR A N 1
ATOM 762 C CA . THR A 1 96 ? -15.547 1.687 9.019 1.00 39.28 96 THR A CA 1
ATOM 763 C C . THR A 1 96 ? -14.159 1.856 9.617 1.00 39.28 96 THR A C 1
ATOM 765 O O . THR A 1 96 ? -13.270 2.425 8.992 1.00 39.28 96 THR A O 1
ATOM 768 N N . PHE A 1 97 ? -14.007 1.370 10.844 1.00 47.62 97 PHE A N 1
ATOM 769 C CA . PHE A 1 97 ? -12.746 1.328 11.572 1.00 47.62 97 PHE A CA 1
ATOM 770 C C . PHE A 1 97 ? -12.546 -0.116 12.036 1.00 47.62 97 PHE A C 1
ATOM 772 O O . PHE A 1 97 ? -13.551 -0.754 12.384 1.00 47.62 97 PHE A O 1
ATOM 779 N N . PRO A 1 98 ? -11.311 -0.637 12.091 1.00 36.78 98 PRO A N 1
ATOM 780 C CA . PRO A 1 98 ? -11.056 -1.927 12.706 1.00 36.78 98 PRO A CA 1
ATOM 781 C C . PRO A 1 98 ? -11.338 -1.811 14.207 1.00 36.78 98 PRO A C 1
ATOM 783 O O . PRO A 1 98 ? -11.039 -0.781 14.822 1.00 36.78 98 PRO A O 1
ATOM 786 N N . ASP A 1 99 ? -11.909 -2.857 14.809 1.00 34.88 99 ASP A N 1
ATOM 787 C CA . ASP A 1 99 ? -11.959 -2.942 16.271 1.00 34.88 99 ASP A CA 1
ATOM 788 C C . ASP A 1 99 ? -10.526 -2.966 16.831 1.00 34.88 99 ASP A C 1
ATOM 790 O O . ASP A 1 99 ? -9.590 -3.423 16.171 1.00 34.88 99 ASP A O 1
ATOM 794 N N . SER A 1 100 ? -10.357 -2.471 18.059 1.00 34.25 100 SER A N 1
ATOM 795 C CA . SER A 1 100 ? -9.065 -2.240 18.723 1.00 34.25 100 SER A CA 1
ATOM 796 C C . SER A 1 100 ? -8.354 -3.534 19.164 1.00 34.25 100 SER A C 1
ATOM 798 O O . SER A 1 100 ? -8.085 -3.738 20.351 1.00 34.25 100 SER A O 1
ATOM 800 N N . GLY A 1 101 ? -8.105 -4.444 18.224 1.00 34.69 101 GLY A N 1
ATOM 801 C CA . GLY A 1 101 ? -7.289 -5.632 18.432 1.00 34.69 101 GLY A CA 1
ATOM 802 C C . GLY A 1 101 ? -5.828 -5.274 18.702 1.00 34.69 101 GLY A C 1
ATOM 803 O O . GLY A 1 101 ? -5.355 -4.202 18.326 1.00 34.69 101 GLY A O 1
ATOM 804 N N . GLU A 1 102 ? -5.103 -6.198 19.337 1.00 35.22 102 GLU A N 1
ATOM 805 C CA . GLU A 1 102 ? -3.654 -6.106 19.547 1.00 35.22 102 GLU A CA 1
ATOM 806 C C . GLU A 1 102 ? -2.905 -6.258 18.208 1.00 35.22 102 GLU A C 1
ATOM 808 O O . GLU A 1 102 ? -2.282 -7.279 17.903 1.00 35.22 102 GLU A O 1
ATOM 813 N N . TYR A 1 103 ? -2.946 -5.209 17.389 1.00 40.56 103 TYR A N 1
ATOM 814 C CA . TYR A 1 103 ? -1.847 -4.931 16.481 1.00 40.56 103 TYR A CA 1
ATOM 815 C C . TYR A 1 103 ? -0.584 -4.757 17.349 1.00 40.56 103 TYR A C 1
ATOM 817 O O . TYR A 1 103 ? -0.637 -4.191 18.442 1.00 40.56 103 TYR A O 1
ATOM 825 N N . ALA A 1 104 ? 0.552 -5.281 16.891 1.00 36.25 104 ALA A N 1
ATOM 826 C CA . ALA A 1 104 ? 1.840 -5.094 17.555 1.00 36.25 104 ALA A CA 1
ATOM 827 C C . ALA A 1 104 ? 2.603 -3.987 16.817 1.00 36.25 104 ALA A C 1
ATOM 829 O O . ALA A 1 104 ? 2.714 -4.062 15.594 1.00 36.25 104 ALA A O 1
ATOM 830 N N . ALA A 1 105 ? 3.093 -2.981 17.549 1.00 40.12 105 ALA A N 1
ATOM 831 C CA . ALA A 1 105 ? 3.591 -1.724 16.983 1.00 40.12 105 ALA A CA 1
ATOM 832 C C . ALA A 1 105 ? 4.942 -1.908 16.299 1.00 40.12 105 ALA A C 1
ATOM 834 O O . ALA A 1 105 ? 5.978 -1.865 16.963 1.00 40.12 105 ALA A O 1
ATOM 835 N N . HIS A 1 106 ? 4.918 -2.172 14.990 1.00 53.53 106 HIS A N 1
ATOM 836 C CA . HIS A 1 106 ? 6.101 -2.593 14.251 1.00 53.53 106 HIS A CA 1
ATOM 837 C C . HIS A 1 106 ? 6.132 -2.127 12.794 1.00 53.53 106 HIS A C 1
ATOM 839 O O . HIS A 1 106 ? 5.290 -2.493 11.974 1.00 53.53 106 HIS A O 1
ATOM 845 N N . ASP A 1 107 ? 7.217 -1.406 12.514 1.00 67.00 107 ASP A N 1
ATOM 846 C CA . ASP A 1 107 ? 8.113 -1.604 11.379 1.00 67.00 107 ASP A CA 1
ATOM 847 C C . ASP A 1 107 ? 7.449 -1.572 9.987 1.00 67.00 107 ASP A C 1
ATOM 849 O O . ASP A 1 107 ? 6.843 -2.521 9.480 1.00 67.00 107 ASP A O 1
ATOM 853 N N . PHE A 1 108 ? 7.625 -0.441 9.307 1.00 74.19 108 PHE A N 1
ATOM 854 C CA . PHE A 1 108 ? 7.425 -0.359 7.867 1.00 74.19 108 PHE A CA 1
ATOM 855 C C . PHE A 1 108 ? 8.671 -0.920 7.177 1.00 74.19 108 PHE A C 1
ATOM 857 O O . PHE A 1 108 ? 9.797 -0.596 7.540 1.00 74.19 108 PHE A O 1
ATOM 864 N N . ALA A 1 109 ? 8.471 -1.759 6.166 1.00 85.31 109 ALA A N 1
ATOM 865 C CA . ALA A 1 109 ? 9.529 -2.181 5.261 1.00 85.31 109 ALA A CA 1
ATOM 866 C C . ALA A 1 109 ? 8.936 -2.399 3.872 1.00 85.31 109 ALA A C 1
ATOM 868 O O . ALA A 1 109 ? 7.762 -2.753 3.732 1.00 85.31 109 ALA A O 1
ATOM 869 N N . ASP A 1 110 ? 9.750 -2.200 2.841 1.00 91.50 110 ASP A N 1
ATOM 870 C CA . ASP A 1 110 ? 9.366 -2.512 1.473 1.00 91.50 110 ASP A CA 1
ATOM 871 C C . ASP A 1 110 ? 9.748 -3.964 1.146 1.00 91.50 110 ASP A C 1
ATOM 873 O O . ASP A 1 110 ? 10.937 -4.299 1.175 1.00 91.50 110 ASP A O 1
ATOM 877 N N . PRO A 1 111 ? 8.803 -4.850 0.781 1.00 92.31 111 PRO A N 1
ATOM 878 C CA . PRO A 1 111 ? 9.138 -6.228 0.426 1.00 92.31 111 PRO A CA 1
ATOM 879 C C . PRO A 1 111 ? 10.050 -6.321 -0.810 1.00 92.31 111 PRO A C 1
ATOM 881 O O . PRO A 1 111 ? 10.704 -7.342 -1.015 1.00 92.31 111 PRO A O 1
ATOM 884 N N . PHE A 1 112 ? 10.161 -5.263 -1.620 1.00 95.62 112 PHE A N 1
ATOM 885 C CA . PHE A 1 112 ? 11.095 -5.204 -2.746 1.00 95.62 112 PHE A CA 1
ATOM 886 C C . PHE A 1 112 ? 12.500 -4.695 -2.354 1.00 95.62 112 PHE A C 1
ATOM 888 O O . PHE A 1 112 ? 13.413 -4.746 -3.179 1.00 95.62 112 PHE A O 1
ATOM 895 N N . ALA A 1 113 ? 12.726 -4.235 -1.114 1.00 94.25 113 ALA A N 1
ATOM 896 C CA . ALA A 1 113 ? 14.022 -3.708 -0.659 1.00 94.25 113 ALA A CA 1
ATOM 897 C C . ALA A 1 113 ? 15.163 -4.726 -0.802 1.00 94.25 113 ALA A C 1
ATOM 899 O O . ALA A 1 113 ? 16.229 -4.401 -1.315 1.00 94.25 113 ALA A O 1
ATOM 900 N N . ALA A 1 114 ? 14.912 -5.976 -0.403 1.00 92.19 114 ALA A N 1
ATOM 901 C CA . ALA A 1 114 ? 15.891 -7.062 -0.439 1.00 92.19 114 ALA A CA 1
ATOM 902 C C . ALA A 1 114 ? 15.967 -7.800 -1.794 1.00 92.19 114 ALA A C 1
ATOM 904 O O . ALA A 1 114 ? 16.612 -8.848 -1.884 1.00 92.19 114 ALA A O 1
ATOM 905 N N . LEU A 1 115 ? 15.281 -7.309 -2.833 1.00 94.44 115 LEU A N 1
ATOM 906 C CA . LEU A 1 115 ? 15.335 -7.889 -4.173 1.00 94.44 115 LEU A CA 1
ATOM 907 C C . LEU A 1 115 ? 16.398 -7.186 -5.029 1.00 94.44 115 LEU A C 1
ATOM 909 O O . LEU A 1 115 ? 16.499 -5.961 -5.059 1.00 94.44 115 LEU A O 1
ATOM 913 N N . GLU A 1 116 ? 17.183 -7.997 -5.737 1.00 95.12 116 GLU A N 1
ATOM 914 C CA . GLU A 1 116 ? 18.215 -7.551 -6.678 1.00 95.12 116 GLU A CA 1
ATOM 915 C C . GLU A 1 116 ? 17.605 -6.792 -7.873 1.00 95.12 116 GLU A C 1
ATOM 917 O O . GLU A 1 116 ? 16.444 -6.995 -8.237 1.00 95.12 116 GLU A O 1
ATOM 922 N N . THR A 1 117 ? 18.408 -5.973 -8.555 1.00 96.25 117 THR A N 1
ATOM 923 C CA . THR A 1 117 ? 18.039 -5.407 -9.863 1.00 96.25 117 THR A CA 1
ATOM 924 C C . THR A 1 117 ? 17.672 -6.511 -10.864 1.00 96.25 117 THR A C 1
ATOM 926 O O . THR A 1 117 ? 18.222 -7.611 -10.834 1.00 96.25 117 THR A O 1
ATOM 929 N N . ASP A 1 118 ? 16.725 -6.204 -11.751 1.00 96.56 118 ASP A N 1
ATOM 930 C CA . ASP A 1 118 ? 16.051 -7.108 -12.690 1.00 96.56 118 ASP A CA 1
ATOM 931 C C . ASP A 1 118 ? 15.199 -8.221 -12.050 1.00 96.56 118 ASP A C 1
ATOM 933 O O . ASP A 1 118 ? 14.527 -8.958 -12.779 1.00 96.56 118 ASP A O 1
ATOM 937 N N . ALA A 1 119 ? 15.128 -8.319 -10.715 1.00 97.38 119 ALA A N 1
ATOM 938 C CA . ALA A 1 119 ? 14.167 -9.198 -10.058 1.00 97.38 119 ALA A CA 1
ATOM 939 C C . ALA A 1 119 ? 12.728 -8.786 -10.401 1.00 97.38 119 ALA A C 1
ATOM 941 O O . ALA A 1 119 ? 12.388 -7.600 -10.460 1.00 97.38 119 ALA A O 1
ATOM 942 N N . ILE A 1 120 ? 11.877 -9.790 -10.606 1.00 97.75 120 ILE A N 1
ATOM 943 C CA . ILE A 1 120 ? 10.463 -9.622 -10.936 1.00 97.75 120 ILE A CA 1
ATOM 944 C C . ILE A 1 120 ? 9.568 -10.026 -9.766 1.00 97.75 120 ILE A C 1
ATOM 946 O O . ILE A 1 120 ? 9.927 -10.862 -8.934 1.00 97.75 120 ILE A O 1
ATOM 950 N N . GLY A 1 121 ? 8.380 -9.433 -9.715 1.00 97.00 121 GLY A N 1
ATOM 951 C CA . GLY A 1 121 ? 7.409 -9.702 -8.667 1.00 97.00 121 GLY A CA 1
ATOM 952 C C . GLY A 1 121 ? 6.003 -9.211 -8.990 1.00 97.00 121 GLY A C 1
ATOM 953 O O . GLY A 1 121 ? 5.713 -8.756 -10.097 1.00 97.00 121 GLY A O 1
ATOM 954 N N . THR A 1 122 ? 5.121 -9.310 -8.002 1.00 97.44 122 THR A N 1
ATOM 955 C CA . THR A 1 122 ? 3.778 -8.725 -8.023 1.00 97.44 122 THR A CA 1
ATOM 956 C C . THR A 1 122 ? 3.608 -7.846 -6.798 1.00 97.44 122 THR A C 1
ATOM 958 O O . THR A 1 122 ? 3.664 -8.346 -5.675 1.00 97.44 122 THR A O 1
ATOM 961 N N . ASP A 1 123 ? 3.401 -6.555 -7.026 1.00 96.50 123 ASP A N 1
ATOM 962 C CA . ASP A 1 123 ? 3.001 -5.608 -5.991 1.00 96.50 123 ASP A CA 1
ATOM 963 C C . ASP A 1 123 ? 1.465 -5.520 -5.941 1.00 96.50 123 ASP A C 1
ATOM 965 O O . ASP A 1 123 ? 0.773 -5.847 -6.913 1.00 96.50 123 ASP A O 1
ATOM 969 N N . LEU A 1 124 ? 0.933 -5.102 -4.798 1.00 94.19 124 LEU A N 1
ATOM 970 C CA . LEU A 1 124 ? -0.489 -4.866 -4.580 1.00 94.19 124 LEU A CA 1
ATOM 971 C C . LEU A 1 124 ? -0.666 -3.376 -4.342 1.00 94.19 124 LEU A C 1
ATOM 973 O O . LEU A 1 124 ? -0.374 -2.875 -3.258 1.00 94.19 124 LEU A O 1
ATOM 977 N N . CYS A 1 125 ? -1.074 -2.662 -5.381 1.00 89.94 125 CYS A N 1
ATOM 978 C CA . CYS A 1 125 ? -1.029 -1.213 -5.397 1.00 89.94 125 CYS A CA 1
ATOM 979 C C . CYS A 1 125 ? -2.423 -0.583 -5.377 1.00 89.94 125 CYS A C 1
ATOM 981 O O . CYS A 1 125 ? -3.406 -1.211 -5.751 1.00 89.94 125 CYS A O 1
ATOM 983 N N . VAL A 1 126 ? -2.500 0.692 -5.009 1.00 83.38 126 VAL A N 1
ATOM 984 C CA . VAL A 1 126 ? -3.704 1.519 -5.114 1.00 83.38 126 VAL A CA 1
ATOM 985 C C . VAL A 1 126 ? -3.376 2.777 -5.922 1.00 83.38 126 VAL A C 1
ATOM 987 O O . VAL A 1 126 ? -2.386 3.452 -5.610 1.00 83.38 126 VAL A O 1
ATOM 990 N N . PRO A 1 127 ? -4.165 3.107 -6.965 1.00 78.44 127 PRO A N 1
ATOM 991 C CA . PRO A 1 127 ? -4.037 4.365 -7.690 1.00 78.44 127 PRO A CA 1
ATOM 992 C C . PRO A 1 127 ? -4.192 5.561 -6.766 1.00 78.44 127 PRO A C 1
ATOM 994 O O . PRO A 1 127 ? -5.036 5.570 -5.868 1.00 78.44 127 PRO A O 1
ATOM 997 N N . ARG A 1 128 ? -3.398 6.604 -7.005 1.00 69.00 128 ARG A N 1
ATOM 998 C CA . ARG A 1 128 ? -3.286 7.746 -6.093 1.00 69.00 128 ARG A CA 1
ATOM 999 C C . ARG A 1 128 ? -4.619 8.455 -5.803 1.00 69.00 128 ARG A C 1
ATOM 1001 O O . ARG A 1 128 ? -4.808 8.973 -4.709 1.00 69.00 128 ARG A O 1
ATOM 1008 N N . GLU A 1 129 ? -5.548 8.471 -6.753 1.00 66.00 129 GLU A N 1
ATOM 1009 C CA . GLU A 1 129 ? -6.894 9.038 -6.600 1.00 66.00 129 GLU A CA 1
ATOM 1010 C C . GLU A 1 129 ? -7.898 8.141 -5.858 1.00 66.00 129 GLU A C 1
ATOM 1012 O O . GLU A 1 129 ? -8.927 8.649 -5.416 1.00 66.00 129 GLU A O 1
ATOM 1017 N N . LYS A 1 130 ? -7.607 6.842 -5.702 1.00 68.62 130 LYS A N 1
ATOM 1018 C CA . LYS A 1 130 ? -8.415 5.888 -4.922 1.00 68.62 130 LYS A CA 1
ATOM 1019 C C . LYS A 1 130 ? -7.919 5.709 -3.484 1.00 68.62 130 LYS A C 1
ATOM 1021 O O . LYS A 1 130 ? -8.521 4.961 -2.721 1.00 68.62 130 LYS A O 1
ATOM 1026 N N . ILE A 1 131 ? -6.822 6.367 -3.105 1.00 64.81 131 ILE A N 1
ATOM 1027 C CA . ILE A 1 131 ? -6.315 6.313 -1.733 1.00 64.81 131 ILE A CA 1
ATOM 1028 C C . ILE A 1 131 ? -7.386 6.865 -0.784 1.00 64.81 131 ILE A C 1
ATOM 1030 O O . ILE A 1 131 ? -7.804 8.019 -0.900 1.00 64.81 131 ILE A O 1
ATOM 1034 N N . GLY A 1 132 ? -7.795 6.033 0.169 1.00 54.59 132 GLY A N 1
ATOM 1035 C CA . GLY A 1 132 ? -8.730 6.378 1.231 1.00 54.59 132 GLY A CA 1
ATOM 1036 C C . GLY A 1 132 ? -8.180 6.054 2.625 1.00 54.59 132 GLY A C 1
ATOM 1037 O O . GLY A 1 132 ? -7.013 5.677 2.751 1.00 54.59 132 GLY A O 1
ATOM 1038 N N . PRO A 1 133 ? -9.032 6.171 3.661 1.00 48.84 133 PRO A N 1
ATOM 1039 C CA . PRO A 1 133 ? -8.699 5.853 5.053 1.00 48.84 133 PRO A CA 1
ATOM 1040 C C . PRO A 1 133 ? -8.250 4.405 5.261 1.00 48.84 133 PRO A C 1
ATOM 1042 O O . PRO A 1 133 ? -7.500 4.117 6.183 1.00 48.84 133 PRO A O 1
ATOM 1045 N N . GLU A 1 134 ? -8.701 3.497 4.400 1.00 55.88 134 GLU A N 1
ATOM 1046 C CA . GLU A 1 134 ? -8.324 2.090 4.382 1.00 55.88 134 GLU A CA 1
ATOM 1047 C C . GLU A 1 134 ? -8.186 1.631 2.929 1.00 55.88 134 GLU A C 1
ATOM 1049 O O . GLU A 1 134 ? -8.821 2.181 2.021 1.00 55.88 134 GLU A O 1
ATOM 1054 N N . PHE A 1 135 ? -7.391 0.588 2.702 1.00 69.88 135 PHE A N 1
ATOM 1055 C CA . PHE A 1 135 ? -7.305 -0.052 1.397 1.00 69.88 135 PHE A CA 1
ATOM 1056 C C . PHE A 1 135 ? -8.437 -1.054 1.204 1.00 69.88 135 PHE A C 1
ATOM 1058 O O . PHE A 1 135 ? -8.369 -2.203 1.637 1.00 69.88 135 PHE A O 1
ATOM 1065 N N . ARG A 1 136 ? -9.489 -0.599 0.524 1.00 76.06 136 ARG A N 1
ATOM 1066 C CA . ARG A 1 136 ? -10.655 -1.412 0.179 1.00 76.06 136 ARG A CA 1
ATOM 1067 C C . ARG A 1 136 ? -10.281 -2.379 -0.941 1.00 76.06 136 ARG A C 1
ATOM 1069 O O . ARG A 1 136 ? -9.654 -1.972 -1.916 1.00 76.06 136 ARG A O 1
ATOM 1076 N N . ASN A 1 137 ? -10.730 -3.632 -0.851 1.00 81.31 137 ASN A N 1
ATOM 1077 C CA . ASN A 1 137 ? -10.422 -4.679 -1.837 1.00 81.31 137 ASN A CA 1
ATOM 1078 C C . ASN A 1 137 ? -10.717 -4.274 -3.299 1.00 81.31 137 ASN A C 1
ATOM 1080 O O . ASN A 1 137 ? -10.034 -4.731 -4.208 1.00 81.31 137 ASN A O 1
ATOM 1084 N N . GLU A 1 138 ? -11.722 -3.423 -3.526 1.00 83.81 138 GLU A N 1
ATOM 1085 C CA . GLU A 1 138 ? -12.128 -2.917 -4.848 1.00 83.81 138 GLU A CA 1
ATOM 1086 C C . GLU A 1 138 ? -11.201 -1.842 -5.448 1.00 83.81 138 GLU A C 1
ATOM 1088 O O . GLU A 1 138 ? -11.238 -1.608 -6.658 1.00 83.81 138 GLU A O 1
ATOM 1093 N N . ASP A 1 139 ? -10.360 -1.204 -4.628 1.00 83.75 139 ASP A N 1
ATOM 1094 C CA . ASP A 1 139 ? -9.376 -0.205 -5.065 1.00 83.75 139 ASP A CA 1
ATOM 1095 C C . ASP A 1 139 ? -7.993 -0.818 -5.343 1.00 83.75 139 ASP A C 1
ATOM 1097 O O . ASP A 1 139 ? -7.149 -0.161 -5.958 1.00 83.75 139 ASP A O 1
ATOM 1101 N N . LEU A 1 140 ? -7.775 -2.062 -4.898 1.00 88.06 140 LEU A N 1
ATOM 1102 C CA . LEU A 1 140 ? -6.526 -2.806 -5.040 1.00 88.06 140 LEU A CA 1
ATOM 1103 C C . LEU A 1 140 ? -6.294 -3.269 -6.485 1.00 88.06 140 LEU A C 1
ATOM 1105 O O . LEU A 1 140 ? -7.142 -3.905 -7.109 1.00 88.06 140 LEU A O 1
ATOM 1109 N N . GLU A 1 141 ? -5.087 -3.035 -6.986 1.00 92.69 141 GLU A N 1
ATOM 1110 C CA . GLU A 1 141 ? -4.633 -3.436 -8.312 1.00 92.69 141 GLU A CA 1
ATOM 1111 C C . GLU A 1 141 ? -3.356 -4.280 -8.189 1.00 92.69 141 GLU A C 1
ATOM 1113 O O . GLU A 1 141 ? -2.335 -3.829 -7.670 1.00 92.69 141 GLU A O 1
ATOM 1118 N N . LEU A 1 142 ? -3.404 -5.527 -8.670 1.00 95.38 142 LEU A N 1
ATOM 1119 C CA . LEU A 1 142 ? -2.215 -6.376 -8.789 1.00 95.38 142 LEU A CA 1
ATOM 1120 C C . LEU A 1 142 ? -1.351 -5.877 -9.948 1.00 95.38 142 LEU A C 1
ATOM 1122 O O . LEU A 1 142 ? -1.764 -5.951 -11.107 1.00 95.38 142 LEU A O 1
ATOM 1126 N N . VAL A 1 143 ? -0.130 -5.436 -9.652 1.00 95.94 143 VAL A N 1
ATOM 1127 C CA . VAL A 1 143 ? 0.806 -4.929 -10.659 1.00 95.94 143 VAL A CA 1
ATOM 1128 C C . VAL A 1 143 ? 2.005 -5.867 -10.758 1.00 95.94 143 VAL A C 1
ATOM 1130 O O . VAL A 1 143 ? 2.771 -6.031 -9.810 1.00 95.94 143 VAL A O 1
ATOM 1133 N N . ARG A 1 144 ? 2.187 -6.493 -11.927 1.00 97.06 144 ARG A N 1
ATOM 1134 C CA . ARG A 1 144 ? 3.402 -7.258 -12.248 1.00 97.06 144 ARG A CA 1
ATOM 1135 C C . ARG A 1 144 ? 4.541 -6.278 -12.494 1.00 97.06 144 ARG A C 1
ATOM 1137 O O . ARG A 1 144 ? 4.430 -5.435 -13.382 1.00 97.06 144 ARG A O 1
ATOM 1144 N N . VAL A 1 145 ? 5.621 -6.393 -11.729 1.00 97.75 145 VAL A N 1
ATOM 1145 C CA . VAL A 1 145 ? 6.715 -5.413 -11.695 1.00 97.75 145 VAL A CA 1
ATOM 1146 C C . VAL A 1 145 ? 8.090 -6.050 -11.876 1.00 97.75 145 VAL A C 1
ATOM 1148 O O . VAL A 1 145 ? 8.282 -7.238 -11.615 1.00 97.75 145 VAL A O 1
ATOM 1151 N N . ARG A 1 146 ? 9.057 -5.229 -12.292 1.00 97.94 146 ARG A N 1
ATOM 1152 C CA . ARG A 1 146 ? 10.500 -5.482 -12.236 1.00 97.94 146 ARG A CA 1
ATOM 1153 C C . ARG A 1 146 ? 11.175 -4.354 -11.453 1.00 97.94 146 ARG A C 1
ATOM 1155 O O . ARG A 1 146 ? 10.844 -3.194 -11.696 1.00 97.94 146 ARG A O 1
ATOM 1162 N N . VAL A 1 147 ? 12.128 -4.687 -10.585 1.00 97.75 147 VAL A N 1
ATOM 1163 C CA . VAL A 1 147 ? 13.053 -3.718 -9.967 1.00 97.75 147 VAL A CA 1
ATOM 1164 C C . VAL A 1 147 ? 14.094 -3.311 -11.013 1.00 97.75 147 VAL A C 1
ATOM 1166 O O . VAL A 1 147 ? 14.786 -4.178 -11.544 1.00 97.75 147 VAL A O 1
ATOM 1169 N N . ASP A 1 148 ? 14.213 -2.030 -11.354 1.00 96.00 148 ASP A N 1
ATOM 1170 C CA . ASP A 1 148 ? 15.208 -1.567 -12.333 1.00 96.00 148 ASP A CA 1
ATOM 1171 C C . ASP A 1 148 ? 16.545 -1.107 -11.709 1.00 96.00 148 ASP A C 1
ATOM 1173 O O . ASP A 1 148 ? 16.787 -1.237 -10.506 1.00 96.00 148 ASP A O 1
ATOM 1177 N N . GLU A 1 149 ? 17.462 -0.622 -12.554 1.00 94.94 149 GLU A N 1
ATOM 1178 C CA . GLU A 1 149 ? 18.795 -0.141 -12.154 1.00 94.94 149 GLU A CA 1
ATOM 1179 C C . GLU A 1 149 ? 18.758 1.111 -11.256 1.00 94.94 149 GLU A C 1
ATOM 1181 O O . GLU A 1 149 ? 19.774 1.466 -10.660 1.00 94.94 149 GLU A O 1
ATOM 1186 N N . GLN A 1 150 ? 17.629 1.823 -11.200 1.00 93.19 150 GLN A N 1
ATOM 1187 C CA . GLN A 1 150 ? 17.410 3.000 -10.356 1.00 93.19 150 GLN A CA 1
ATOM 1188 C C . GLN A 1 150 ? 16.691 2.637 -9.048 1.00 93.19 150 GLN A C 1
ATOM 1190 O O . GLN A 1 150 ? 16.526 3.511 -8.206 1.00 93.19 150 GLN A O 1
ATOM 1195 N N . ARG A 1 151 ? 16.338 1.354 -8.856 1.00 94.25 151 ARG A N 1
ATOM 1196 C CA . ARG A 1 151 ? 15.458 0.848 -7.789 1.00 94.25 151 ARG A CA 1
ATOM 1197 C C . ARG A 1 151 ? 14.005 1.324 -7.945 1.00 94.25 151 ARG A C 1
ATOM 1199 O O . ARG A 1 151 ? 13.247 1.312 -6.978 1.00 94.25 151 ARG A O 1
ATOM 1206 N N . ASP A 1 152 ? 13.576 1.640 -9.168 1.00 94.50 152 ASP A N 1
ATOM 1207 C CA . ASP A 1 152 ? 12.160 1.849 -9.469 1.00 94.50 152 ASP A CA 1
ATOM 1208 C C . ASP A 1 152 ? 11.462 0.501 -9.688 1.00 94.50 152 ASP A C 1
ATOM 1210 O O . ASP A 1 152 ? 12.006 -0.409 -10.324 1.00 94.50 152 ASP A O 1
ATOM 1214 N N . LEU A 1 153 ? 10.204 0.395 -9.261 1.00 95.88 153 LEU A N 1
ATOM 1215 C CA . LEU A 1 153 ? 9.293 -0.625 -9.763 1.00 95.88 153 LEU A CA 1
ATOM 1216 C C . LEU A 1 153 ? 8.714 -0.175 -11.104 1.00 95.88 153 LEU A C 1
ATOM 1218 O O . LEU A 1 153 ? 8.006 0.832 -11.210 1.00 95.88 153 LEU A O 1
ATOM 1222 N N . ARG A 1 154 ? 9.001 -0.963 -12.141 1.00 95.25 154 ARG A N 1
ATOM 1223 C CA . ARG A 1 154 ? 8.483 -0.789 -13.502 1.00 95.25 154 ARG A CA 1
ATOM 1224 C C . ARG A 1 154 ? 7.479 -1.882 -13.827 1.00 95.25 154 ARG A C 1
ATOM 1226 O O . ARG A 1 154 ? 7.766 -3.043 -13.538 1.00 95.25 154 ARG A O 1
ATOM 1233 N N . ARG A 1 155 ? 6.350 -1.561 -14.469 1.00 95.25 155 ARG A N 1
ATOM 1234 C CA . ARG A 1 155 ? 5.407 -2.584 -14.955 1.00 95.25 155 ARG A CA 1
ATOM 1235 C C . ARG A 1 155 ? 6.115 -3.533 -15.926 1.00 95.25 155 ARG A C 1
ATOM 1237 O O . ARG A 1 155 ? 6.907 -3.105 -16.767 1.00 95.25 155 ARG A O 1
ATOM 1244 N N . LEU A 1 156 ? 5.868 -4.833 -15.787 1.00 95.12 156 LEU A N 1
ATOM 1245 C CA . LEU A 1 156 ? 6.607 -5.877 -16.506 1.00 95.12 156 LEU A CA 1
ATOM 1246 C C . LEU A 1 156 ? 6.242 -5.967 -18.001 1.00 95.12 156 LEU A C 1
ATOM 1248 O O . LEU A 1 156 ? 7.028 -6.480 -18.795 1.00 95.12 156 LEU A O 1
ATOM 1252 N N . ASP A 1 157 ? 5.061 -5.482 -18.380 1.00 92.44 157 ASP A N 1
ATOM 1253 C CA . ASP A 1 157 ? 4.503 -5.538 -19.732 1.00 92.44 157 ASP A CA 1
ATOM 1254 C C . ASP A 1 157 ? 4.952 -4.377 -20.635 1.00 92.44 157 ASP A C 1
ATOM 1256 O O . ASP A 1 157 ? 5.315 -4.618 -21.789 1.00 92.44 157 ASP A O 1
ATOM 1260 N N . ASP A 1 158 ? 4.959 -3.140 -20.125 1.00 92.44 158 ASP A N 1
ATOM 1261 C CA . ASP A 1 158 ? 5.288 -1.935 -20.902 1.00 92.44 158 ASP A CA 1
ATOM 1262 C C . ASP A 1 158 ? 6.483 -1.114 -20.374 1.00 92.44 158 ASP A C 1
ATOM 1264 O O . ASP A 1 158 ? 6.993 -0.242 -21.085 1.00 92.44 158 ASP A O 1
ATOM 1268 N N . GLY A 1 159 ? 6.987 -1.413 -19.172 1.00 92.88 159 GLY A N 1
ATOM 1269 C CA . GLY A 1 159 ? 8.093 -0.691 -18.538 1.00 92.88 159 GLY A CA 1
ATOM 1270 C C . GLY A 1 159 ? 7.720 0.674 -17.944 1.00 92.88 159 GLY A C 1
ATOM 1271 O O . GLY A 1 159 ? 8.619 1.429 -17.561 1.00 92.88 159 GLY A O 1
ATOM 1272 N N . SER A 1 160 ? 6.430 1.013 -17.863 1.00 92.31 160 SER A N 1
ATOM 1273 C CA . SER A 1 160 ? 5.950 2.230 -17.200 1.00 92.31 160 SER A CA 1
ATOM 1274 C C . SER A 1 160 ? 6.318 2.240 -15.713 1.00 92.31 160 SER A C 1
ATOM 1276 O O . SER A 1 160 ? 6.490 1.198 -15.083 1.00 92.31 160 SER A O 1
ATOM 1278 N N . PHE A 1 161 ? 6.494 3.435 -15.151 1.00 92.62 161 PHE A N 1
ATOM 1279 C CA . PHE A 1 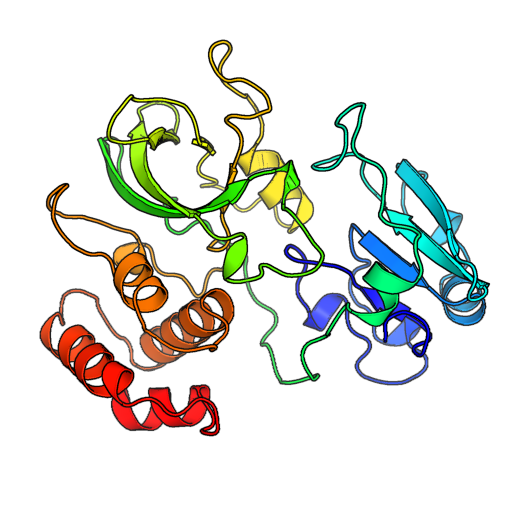161 ? 6.785 3.606 -13.727 1.00 92.62 161 PHE A CA 1
ATOM 1280 C C . PHE A 1 161 ? 5.564 3.249 -12.866 1.00 92.62 161 PHE A C 1
ATOM 1282 O O . PHE A 1 161 ? 4.428 3.452 -13.295 1.00 92.62 161 PHE A O 1
ATOM 1289 N N . VAL A 1 162 ? 5.817 2.744 -11.658 1.00 91.31 162 VAL A N 1
ATOM 1290 C CA . VAL A 1 162 ? 4.798 2.469 -10.633 1.00 91.31 162 VAL A CA 1
ATOM 1291 C C . VAL A 1 162 ? 5.098 3.288 -9.376 1.00 91.31 162 VAL A C 1
ATOM 1293 O O . VAL A 1 162 ? 4.282 4.115 -8.970 1.00 91.31 162 VAL A O 1
ATOM 1296 N N . ARG A 1 163 ? 6.280 3.063 -8.789 1.00 91.69 163 ARG A N 1
ATOM 1297 C CA . ARG A 1 163 ? 6.806 3.707 -7.574 1.00 91.69 163 ARG A CA 1
ATOM 1298 C C . ARG A 1 163 ? 8.301 3.411 -7.417 1.00 91.69 163 ARG A C 1
ATOM 1300 O O . ARG A 1 163 ? 8.790 2.469 -8.038 1.00 91.69 163 ARG A O 1
ATOM 1307 N N . ASN A 1 164 ? 8.990 4.124 -6.536 1.00 91.19 164 ASN A N 1
ATOM 1308 C CA . ASN A 1 164 ? 10.329 3.750 -6.074 1.00 91.19 164 ASN A CA 1
ATOM 1309 C C . ASN A 1 164 ? 10.226 2.593 -5.071 1.00 91.19 164 ASN A C 1
ATOM 1311 O O . ASN A 1 164 ? 9.213 2.468 -4.370 1.00 91.19 164 ASN A O 1
ATOM 1315 N N . VAL A 1 165 ? 11.279 1.786 -4.957 1.00 94.06 165 VAL A N 1
ATOM 1316 C CA . VAL A 1 165 ? 11.482 0.885 -3.817 1.00 94.06 165 VAL A CA 1
ATOM 1317 C C . VAL A 1 165 ? 12.189 1.643 -2.693 1.00 94.06 165 VAL A C 1
ATOM 1319 O O . VAL A 1 165 ? 13.185 2.314 -2.944 1.00 94.06 165 VAL A O 1
ATOM 1322 N N . VAL A 1 166 ? 11.722 1.499 -1.453 1.00 90.44 166 VAL A N 1
ATOM 1323 C CA . VAL A 1 166 ? 12.371 2.092 -0.270 1.00 90.44 166 VAL A CA 1
ATOM 1324 C C . VAL A 1 166 ? 13.302 1.057 0.373 1.00 90.44 166 VAL A C 1
ATOM 1326 O O . VAL A 1 166 ? 12.830 0.064 0.916 1.00 90.44 166 VAL A O 1
ATOM 1329 N N . ASP A 1 167 ? 14.622 1.234 0.258 1.00 86.69 167 ASP A N 1
ATOM 1330 C CA . ASP A 1 167 ? 15.649 0.369 0.880 1.00 86.69 167 ASP A CA 1
ATOM 1331 C C . ASP A 1 167 ? 16.045 0.813 2.288 1.00 86.69 167 ASP A C 1
ATOM 1333 O O . ASP A 1 167 ? 16.170 -0.032 3.175 1.00 86.69 167 ASP A O 1
ATOM 1337 N N . ASP A 1 168 ? 16.261 2.112 2.479 1.00 82.38 168 ASP A N 1
ATOM 1338 C CA . ASP A 1 168 ? 16.595 2.690 3.779 1.00 82.38 168 ASP A CA 1
ATOM 1339 C C . ASP A 1 168 ? 15.316 3.088 4.536 1.00 82.38 168 ASP A C 1
ATOM 1341 O O . ASP A 1 168 ? 14.501 3.859 4.030 1.00 82.38 168 ASP A O 1
ATOM 1345 N N . ASP A 1 169 ? 15.162 2.596 5.770 1.00 79.50 169 ASP A N 1
ATOM 1346 C CA . ASP A 1 169 ? 14.112 3.030 6.700 1.00 79.50 169 ASP A CA 1
ATOM 1347 C C . ASP A 1 169 ? 14.322 4.514 7.080 1.00 79.50 169 ASP A C 1
ATOM 1349 O O . ASP A 1 169 ? 15.328 4.850 7.720 1.00 79.50 169 ASP A O 1
ATOM 1353 N N . PRO A 1 170 ? 13.405 5.425 6.701 1.00 70.94 170 PRO A N 1
ATOM 1354 C CA . PRO A 1 170 ? 13.513 6.841 7.016 1.00 70.94 170 PRO A CA 1
ATOM 1355 C C . PRO A 1 170 ? 13.005 7.192 8.428 1.00 70.94 170 PRO A C 1
ATOM 1357 O O . PRO A 1 170 ? 13.088 8.356 8.820 1.00 70.94 170 PRO A O 1
ATOM 1360 N N . GLY A 1 171 ? 12.507 6.217 9.196 1.00 65.50 171 GLY A N 1
ATOM 1361 C CA . GLY A 1 171 ? 12.186 6.328 10.621 1.00 65.50 171 GLY A CA 1
ATOM 1362 C C . GLY A 1 171 ? 10.772 6.802 10.966 1.00 65.50 171 GLY A C 1
ATOM 1363 O O . GLY A 1 171 ? 10.431 6.806 12.146 1.00 65.50 171 GLY A O 1
ATOM 1364 N N . ASP A 1 172 ? 9.953 7.186 9.979 1.00 65.50 172 ASP A N 1
ATOM 1365 C CA . ASP A 1 172 ? 8.528 7.491 10.169 1.00 65.50 172 ASP A CA 1
ATOM 1366 C C . ASP A 1 172 ? 7.671 7.078 8.946 1.00 65.50 172 ASP A C 1
ATOM 1368 O O . ASP A 1 172 ? 8.182 7.028 7.814 1.00 65.50 172 ASP A O 1
ATOM 1372 N N . PRO A 1 173 ? 6.364 6.786 9.120 1.00 63.31 173 PRO A N 1
ATOM 1373 C CA . PRO A 1 173 ? 5.521 6.286 8.030 1.00 63.31 173 PRO A CA 1
ATOM 1374 C C . PRO A 1 173 ? 5.270 7.315 6.916 1.00 63.31 173 PRO A C 1
ATOM 1376 O O . PRO A 1 173 ? 5.168 6.964 5.734 1.00 63.31 173 PRO A O 1
ATOM 1379 N N . ALA A 1 174 ? 5.212 8.606 7.258 1.00 61.97 174 ALA A N 1
ATOM 1380 C CA . ALA A 1 174 ? 5.051 9.683 6.284 1.00 61.97 174 ALA A CA 1
ATOM 1381 C C . ALA A 1 174 ? 6.312 9.848 5.418 1.00 61.97 174 ALA A C 1
ATOM 1383 O O . ALA A 1 174 ? 6.233 10.243 4.253 1.00 61.97 174 ALA A O 1
ATOM 1384 N N . ALA A 1 175 ? 7.494 9.576 5.966 1.00 69.69 175 ALA A N 1
ATOM 1385 C CA . ALA A 1 175 ? 8.763 9.586 5.258 1.00 69.69 175 ALA A CA 1
ATOM 1386 C C . ALA A 1 175 ? 8.916 8.358 4.349 1.00 69.69 175 ALA A C 1
ATOM 1388 O O . ALA A 1 175 ? 9.328 8.538 3.205 1.00 69.69 175 ALA A O 1
ATOM 1389 N N . PHE A 1 176 ? 8.466 7.166 4.767 1.00 75.19 176 PHE A N 1
ATOM 1390 C CA . PHE A 1 176 ? 8.357 5.991 3.881 1.00 75.19 176 PHE A CA 1
ATOM 1391 C C . PHE A 1 176 ? 7.513 6.303 2.638 1.00 75.19 176 PHE A C 1
ATOM 1393 O O . PHE A 1 176 ? 7.937 6.088 1.500 1.00 75.19 176 PHE A O 1
ATOM 1400 N N . MET A 1 177 ? 6.333 6.890 2.857 1.00 70.00 177 MET A N 1
ATOM 1401 C CA . MET A 1 177 ? 5.415 7.291 1.790 1.00 70.00 177 MET A CA 1
ATOM 1402 C C . MET A 1 177 ? 5.981 8.368 0.859 1.00 70.00 177 MET A C 1
ATOM 1404 O O . MET A 1 177 ? 5.650 8.386 -0.328 1.00 70.00 177 MET A O 1
ATOM 1408 N N . ARG A 1 178 ? 6.833 9.261 1.380 1.00 71.81 178 ARG A N 1
ATOM 1409 C CA . ARG A 1 178 ? 7.556 10.257 0.578 1.00 71.81 178 ARG A CA 1
ATOM 1410 C C . ARG A 1 178 ? 8.655 9.600 -0.254 1.00 71.81 178 ARG A C 1
ATOM 1412 O O . ARG A 1 178 ? 8.640 9.790 -1.463 1.00 71.81 178 ARG A O 1
ATOM 1419 N N . ALA A 1 179 ? 9.522 8.781 0.344 1.00 79.31 179 ALA A N 1
ATOM 1420 C CA . ALA A 1 179 ? 10.633 8.113 -0.343 1.00 79.31 179 ALA A CA 1
ATOM 1421 C C . ALA A 1 179 ? 10.160 7.241 -1.524 1.00 79.31 179 ALA A C 1
ATOM 1423 O O . ALA A 1 179 ? 10.705 7.318 -2.625 1.00 79.31 179 ALA A O 1
ATOM 1424 N N . MET A 1 180 ? 9.070 6.490 -1.328 1.00 82.56 180 MET A N 1
ATOM 1425 C CA . MET A 1 180 ? 8.411 5.671 -2.356 1.00 82.56 180 MET A CA 1
ATOM 1426 C C . MET A 1 180 ? 7.974 6.468 -3.605 1.00 82.56 180 MET A C 1
ATOM 1428 O O . MET A 1 180 ? 7.792 5.893 -4.678 1.00 82.56 180 MET A O 1
ATOM 1432 N N . LEU A 1 181 ? 7.767 7.781 -3.481 1.00 74.50 181 LEU A N 1
ATOM 1433 C CA . LEU A 1 181 ? 7.221 8.649 -4.529 1.00 74.50 181 LEU A CA 1
ATOM 1434 C C . LEU A 1 181 ? 8.070 9.916 -4.762 1.00 74.50 181 LEU A C 1
ATOM 1436 O O . LEU A 1 181 ? 7.595 10.882 -5.366 1.00 74.50 181 LEU A O 1
ATOM 1440 N N . GLU A 1 182 ? 9.313 9.924 -4.280 1.00 75.38 182 GLU A N 1
ATOM 1441 C CA . GLU A 1 182 ? 10.306 10.961 -4.563 1.00 75.38 182 GLU A CA 1
ATOM 1442 C C . GLU A 1 182 ? 10.915 10.750 -5.966 1.00 75.38 182 GLU A C 1
ATOM 1444 O O . GLU A 1 182 ? 10.566 9.801 -6.658 1.00 75.38 182 GLU A O 1
ATOM 1449 N N . GLU A 1 183 ? 11.774 11.658 -6.436 1.00 77.06 183 GLU A N 1
ATOM 1450 C CA . GLU A 1 183 ? 12.618 11.510 -7.646 1.00 77.06 183 GLU A CA 1
ATOM 1451 C C . GLU A 1 183 ? 11.932 11.032 -8.955 1.00 77.06 183 GLU A C 1
ATOM 1453 O O . GLU A 1 183 ? 12.608 10.616 -9.896 1.00 77.06 183 GLU A O 1
ATOM 1458 N N . ILE A 1 184 ? 10.601 11.175 -9.055 1.00 79.75 184 ILE A N 1
ATOM 1459 C CA . ILE A 1 184 ? 9.752 10.623 -10.126 1.00 79.75 184 ILE A CA 1
ATOM 1460 C C . ILE A 1 184 ? 10.376 10.839 -11.522 1.00 79.75 184 ILE A C 1
ATOM 1462 O O . ILE A 1 184 ? 10.565 11.991 -11.943 1.00 79.75 184 ILE A O 1
ATOM 1466 N N . PRO A 1 185 ? 10.641 9.761 -12.289 1.00 81.69 185 PRO A N 1
ATOM 1467 C CA . PRO A 1 185 ? 11.271 9.853 -13.600 1.00 81.69 185 PRO A CA 1
ATOM 1468 C C . PRO A 1 185 ? 10.505 10.770 -14.559 1.00 81.69 185 PRO A C 1
ATOM 1470 O O . PRO A 1 185 ? 9.290 10.675 -14.690 1.00 81.69 185 PRO A O 1
ATOM 1473 N N . ALA A 1 186 ? 11.215 11.595 -15.334 1.00 77.19 186 ALA A N 1
ATOM 1474 C CA . ALA A 1 186 ? 10.617 12.626 -16.199 1.00 77.19 186 ALA A CA 1
ATOM 1475 C C . ALA A 1 186 ? 9.676 12.119 -17.323 1.00 77.19 186 ALA A C 1
ATOM 1477 O O . ALA A 1 186 ? 9.094 12.930 -18.045 1.00 77.19 186 ALA A O 1
ATOM 1478 N N . GLY A 1 187 ? 9.566 10.799 -17.514 1.00 72.56 187 GLY A N 1
ATOM 1479 C CA . GLY A 1 187 ? 8.606 10.154 -18.416 1.00 72.56 187 GLY A CA 1
ATOM 1480 C C . GLY A 1 187 ? 7.346 9.607 -17.732 1.00 72.56 187 GLY A C 1
ATOM 1481 O O . GLY A 1 187 ? 6.443 9.176 -18.441 1.00 72.56 187 GLY A O 1
ATOM 1482 N N . ALA A 1 188 ? 7.287 9.610 -16.399 1.00 78.44 188 ALA A N 1
ATOM 1483 C CA . ALA A 1 188 ? 6.129 9.197 -15.614 1.00 78.44 188 ALA A CA 1
ATOM 1484 C C . ALA A 1 188 ? 5.193 10.387 -15.359 1.00 78.44 188 ALA A C 1
ATOM 1486 O O . ALA A 1 188 ? 5.631 11.525 -15.169 1.00 78.44 188 ALA A O 1
ATOM 1487 N N . THR A 1 189 ? 3.891 10.129 -15.352 1.00 68.62 189 THR A N 1
ATOM 1488 C CA . THR A 1 189 ? 2.849 11.110 -15.041 1.00 68.62 189 THR A CA 1
ATOM 1489 C C . THR A 1 189 ? 2.318 10.910 -13.624 1.00 68.62 189 THR A C 1
ATOM 1491 O O . THR A 1 189 ? 2.477 9.852 -13.023 1.00 68.62 189 THR A O 1
ATOM 1494 N N . ALA A 1 190 ? 1.622 11.916 -13.087 1.00 59.19 190 ALA A N 1
ATOM 1495 C CA . ALA A 1 190 ? 0.981 11.826 -11.772 1.00 59.19 190 ALA A CA 1
ATOM 1496 C C . ALA A 1 190 ? -0.195 10.823 -11.708 1.00 59.19 190 ALA A C 1
ATOM 1498 O O . ALA A 1 190 ? -0.761 10.633 -10.629 1.00 59.19 190 ALA A O 1
ATOM 1499 N N . ASP A 1 191 ? -0.572 10.227 -12.842 1.00 60.94 191 ASP A N 1
ATOM 1500 C CA . ASP A 1 191 ? -1.595 9.185 -12.964 1.00 60.94 191 ASP A CA 1
ATOM 1501 C C . ASP A 1 191 ? -0.962 7.781 -13.109 1.00 60.94 191 ASP A C 1
ATOM 1503 O O . ASP A 1 191 ? -1.645 6.784 -12.914 1.00 60.94 191 ASP A O 1
ATOM 1507 N N . ASP A 1 192 ? 0.351 7.691 -13.375 1.00 67.69 192 ASP A N 1
ATOM 1508 C CA . ASP A 1 192 ? 1.106 6.426 -13.340 1.00 67.69 192 ASP A CA 1
ATOM 1509 C C . ASP A 1 192 ? 1.542 6.042 -11.913 1.00 67.69 192 ASP A C 1
ATOM 1511 O O . ASP A 1 192 ? 1.888 4.887 -11.665 1.00 67.69 192 ASP A O 1
ATOM 1515 N N . LEU A 1 193 ? 1.541 7.016 -10.990 1.00 74.25 193 LEU A N 1
ATOM 1516 C CA . LEU A 1 193 ? 1.972 6.867 -9.598 1.00 74.25 193 LEU A CA 1
ATOM 1517 C C . LEU A 1 193 ? 0.986 6.016 -8.800 1.00 74.25 193 LEU A C 1
ATOM 1519 O O . LEU A 1 193 ? -0.155 6.427 -8.562 1.00 74.25 193 LEU A O 1
ATOM 1523 N N . MET A 1 194 ? 1.469 4.885 -8.303 1.00 83.81 194 MET A N 1
ATOM 1524 C CA . MET A 1 194 ? 0.704 3.979 -7.459 1.00 83.81 194 MET A CA 1
ATOM 1525 C C . MET A 1 194 ? 1.343 3.880 -6.075 1.00 83.81 194 MET A C 1
ATOM 1527 O O . MET A 1 194 ? 2.554 4.014 -5.916 1.00 83.81 194 MET A O 1
ATOM 1531 N N . VAL A 1 195 ? 0.531 3.598 -5.064 1.00 83.44 195 VAL A N 1
ATOM 1532 C CA . VAL A 1 195 ? 0.997 3.343 -3.698 1.00 83.44 195 VAL A CA 1
ATOM 1533 C C . VAL A 1 195 ? 0.913 1.854 -3.403 1.00 83.44 195 VAL A C 1
ATOM 1535 O O . VAL A 1 195 ? -0.115 1.255 -3.695 1.00 83.44 195 VAL A O 1
ATOM 1538 N N . SER A 1 196 ? 1.942 1.249 -2.806 1.00 88.75 196 SER A N 1
ATOM 1539 C CA . SER A 1 196 ? 1.853 -0.149 -2.368 1.00 88.75 196 SER A CA 1
ATOM 1540 C C . SER A 1 196 ? 1.077 -0.284 -1.058 1.00 88.75 196 SER A C 1
ATOM 1542 O O . SER A 1 196 ? 1.345 0.416 -0.083 1.00 88.75 196 SER A O 1
ATOM 1544 N N . ALA A 1 197 ? 0.153 -1.242 -1.024 1.00 86.12 197 ALA A N 1
ATOM 1545 C CA . ALA A 1 197 ? -0.515 -1.707 0.185 1.00 86.12 197 ALA A CA 1
ATOM 1546 C C . ALA A 1 197 ? 0.335 -2.703 0.999 1.00 86.12 197 ALA A C 1
ATOM 1548 O O . ALA A 1 197 ? -0.112 -3.192 2.034 1.00 86.12 197 ALA A O 1
ATOM 1549 N N . LEU A 1 198 ? 1.551 -3.017 0.535 1.00 89.06 198 LEU A N 1
ATOM 1550 C CA . LEU A 1 198 ? 2.438 -4.032 1.108 1.00 89.06 198 LEU A CA 1
ATOM 1551 C C . LEU A 1 198 ? 3.596 -3.457 1.936 1.00 89.06 198 LEU A C 1
ATOM 1553 O O . LEU A 1 198 ? 4.446 -4.229 2.371 1.00 89.06 198 LEU A O 1
ATOM 1557 N N . LEU A 1 199 ? 3.652 -2.136 2.157 1.00 85.00 199 LEU A N 1
ATOM 1558 C CA . LEU A 1 199 ? 4.680 -1.493 2.989 1.00 85.00 199 LEU A CA 1
ATOM 1559 C C . LEU A 1 199 ? 4.456 -1.782 4.484 1.00 85.00 199 LEU A C 1
ATOM 1561 O O . LEU A 1 199 ? 3.987 -0.929 5.238 1.00 85.00 199 LEU A O 1
ATOM 1565 N N . LYS A 1 200 ? 4.752 -3.014 4.895 1.00 83.69 200 LYS A N 1
ATOM 1566 C CA . LYS A 1 200 ? 4.655 -3.544 6.260 1.00 83.69 200 LYS A CA 1
ATOM 1567 C C . LYS A 1 200 ? 5.717 -4.625 6.413 1.00 83.69 200 LYS A C 1
ATOM 1569 O O . LYS A 1 200 ? 5.746 -5.546 5.603 1.00 83.69 200 LYS A O 1
ATOM 1574 N N . ASP A 1 201 ? 6.529 -4.571 7.465 1.00 81.00 201 ASP A N 1
ATOM 1575 C CA . ASP A 1 201 ? 7.626 -5.523 7.699 1.00 81.00 201 ASP A CA 1
ATOM 1576 C C . ASP A 1 201 ? 7.164 -6.993 7.736 1.00 81.00 201 ASP A C 1
ATOM 1578 O O . ASP A 1 201 ? 7.860 -7.890 7.256 1.00 81.00 201 ASP A O 1
ATOM 1582 N N . ALA A 1 202 ? 5.939 -7.256 8.205 1.00 82.19 202 ALA A N 1
ATOM 1583 C CA . ALA A 1 202 ? 5.330 -8.585 8.138 1.00 82.19 202 ALA A CA 1
ATOM 1584 C C 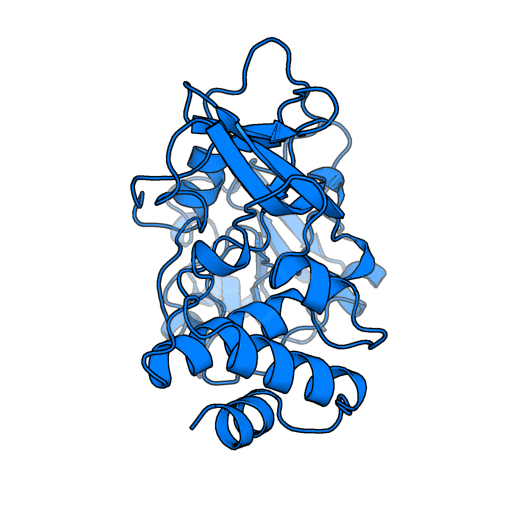. ALA A 1 202 ? 5.304 -9.184 6.710 1.00 82.19 202 ALA A C 1
ATOM 1586 O O . ALA A 1 202 ? 5.377 -10.406 6.563 1.00 82.19 202 ALA A O 1
ATOM 1587 N N . ILE A 1 203 ? 5.224 -8.357 5.659 1.00 86.31 203 ILE A N 1
ATOM 1588 C CA . ILE A 1 203 ? 5.217 -8.805 4.263 1.00 86.31 203 ILE A CA 1
ATOM 1589 C C . ILE A 1 203 ? 6.644 -9.109 3.810 1.00 86.31 203 ILE A C 1
ATOM 1591 O O . ILE A 1 203 ? 7.454 -8.229 3.535 1.00 86.31 203 ILE A O 1
ATOM 1595 N N . GLN A 1 204 ? 6.951 -10.396 3.692 1.00 85.06 204 GLN A N 1
ATOM 1596 C CA . GLN A 1 204 ? 8.293 -10.845 3.336 1.00 85.06 204 GLN A CA 1
ATOM 1597 C C . GLN A 1 204 ? 8.568 -10.669 1.826 1.00 85.06 204 GLN A C 1
ATOM 1599 O O . GLN A 1 204 ? 7.659 -10.871 1.016 1.00 85.06 204 GLN A O 1
ATOM 1604 N N . PRO A 1 205 ? 9.824 -10.435 1.389 1.00 90.31 205 PRO A N 1
ATOM 1605 C CA . PRO A 1 205 ? 10.181 -10.333 -0.036 1.00 90.31 205 PRO A CA 1
ATOM 1606 C C . PRO A 1 205 ? 9.746 -11.528 -0.891 1.00 90.31 205 PRO A C 1
ATOM 1608 O O . PRO A 1 205 ? 9.434 -11.411 -2.075 1.00 90.31 205 PRO A O 1
ATOM 1611 N N . ALA A 1 206 ? 9.680 -12.707 -0.281 1.00 87.06 206 ALA A N 1
ATOM 1612 C CA . ALA A 1 206 ? 9.262 -13.926 -0.948 1.00 87.06 206 ALA A CA 1
ATOM 1613 C C . ALA A 1 206 ? 7.730 -14.049 -1.131 1.00 87.06 206 ALA A C 1
ATOM 1615 O O . ALA A 1 206 ? 7.277 -14.942 -1.841 1.00 87.06 206 ALA A O 1
ATOM 1616 N N . PHE A 1 207 ? 6.925 -13.142 -0.558 1.00 90.19 207 PHE A N 1
ATOM 1617 C CA . PHE A 1 207 ? 5.486 -13.043 -0.842 1.00 90.19 207 PHE A CA 1
ATOM 1618 C C . PHE A 1 207 ? 5.210 -12.337 -2.179 1.00 90.19 207 PHE A C 1
ATOM 1620 O O . PHE A 1 207 ? 4.191 -12.618 -2.816 1.00 90.19 207 PHE A O 1
ATOM 1627 N N . VAL A 1 208 ? 6.107 -11.431 -2.591 1.00 93.94 208 VAL A N 1
ATOM 1628 C CA . VAL A 1 208 ? 5.991 -10.620 -3.817 1.00 93.94 208 VAL A CA 1
ATOM 1629 C C . VAL A 1 208 ? 6.832 -11.146 -4.978 1.00 93.94 208 VAL A C 1
ATOM 1631 O O . VAL A 1 208 ? 6.522 -10.837 -6.122 1.00 93.94 208 VAL A O 1
ATOM 1634 N N . ARG A 1 209 ? 7.889 -11.919 -4.717 1.00 93.56 209 ARG A N 1
ATOM 1635 C CA . ARG A 1 209 ? 8.845 -12.400 -5.728 1.00 93.56 209 ARG A CA 1
ATOM 1636 C C . ARG A 1 209 ? 8.235 -13.407 -6.716 1.00 93.56 209 ARG A C 1
ATOM 1638 O O . ARG A 1 209 ? 7.452 -14.269 -6.330 1.00 93.56 209 ARG A O 1
ATOM 1645 N N . LEU A 1 210 ? 8.657 -13.317 -7.978 1.00 92.44 210 LEU A N 1
ATOM 1646 C CA . LEU A 1 210 ? 8.406 -14.287 -9.052 1.00 92.44 210 LEU A CA 1
ATOM 1647 C C . LEU A 1 210 ? 9.723 -14.942 -9.499 1.00 92.44 210 LEU A C 1
ATOM 1649 O O . LEU A 1 210 ? 10.773 -14.299 -9.458 1.00 92.44 210 LEU A O 1
ATOM 1653 N N . GLU A 1 211 ? 9.658 -16.186 -9.981 1.00 88.38 211 GLU A N 1
ATOM 1654 C CA . GLU A 1 211 ? 10.780 -16.849 -10.666 1.00 88.38 211 GLU A CA 1
ATOM 1655 C C . GLU A 1 211 ? 10.581 -16.829 -12.198 1.00 88.38 211 GLU A C 1
ATOM 1657 O O . GLU A 1 211 ? 11.521 -16.508 -12.926 1.00 88.38 211 GLU A O 1
ATOM 1662 N N . ASP A 1 212 ? 9.359 -17.065 -12.695 1.00 90.38 212 ASP A N 1
ATOM 1663 C CA . ASP A 1 212 ? 8.939 -16.808 -14.083 1.00 90.38 212 ASP A CA 1
ATOM 1664 C C . ASP A 1 212 ? 7.836 -15.720 -14.153 1.00 90.38 212 ASP A C 1
ATOM 1666 O O . ASP A 1 212 ? 6.965 -15.660 -13.279 1.00 90.38 212 ASP A O 1
ATOM 1670 N N . PRO A 1 213 ? 7.804 -14.859 -15.195 1.00 90.31 213 PRO A N 1
ATOM 1671 C CA . PRO A 1 213 ? 6.717 -13.899 -15.423 1.00 90.31 213 PRO A CA 1
ATOM 1672 C C . PRO A 1 213 ? 5.291 -14.472 -15.376 1.00 90.31 213 PRO A C 1
ATOM 1674 O O . PRO A 1 213 ? 4.361 -13.721 -15.073 1.00 90.31 213 PRO A O 1
ATOM 1677 N N . ALA A 1 214 ? 5.109 -15.759 -15.695 1.00 88.44 214 ALA A N 1
ATOM 1678 C CA . ALA A 1 214 ? 3.819 -16.446 -15.709 1.00 88.44 214 ALA A CA 1
ATOM 1679 C C . ALA A 1 214 ? 3.422 -17.106 -14.372 1.00 88.44 214 ALA A C 1
ATOM 1681 O O . ALA A 1 214 ? 2.282 -17.558 -14.260 1.00 88.44 214 ALA A O 1
ATOM 1682 N N . ASP A 1 215 ? 4.315 -17.161 -13.377 1.00 89.81 215 ASP A N 1
ATOM 1683 C CA . ASP A 1 215 ? 4.039 -17.785 -12.073 1.00 89.81 215 ASP A CA 1
ATOM 1684 C C . ASP A 1 215 ? 3.031 -16.972 -11.239 1.00 89.81 215 ASP A C 1
ATOM 1686 O O . ASP A 1 215 ? 2.699 -15.828 -11.560 1.00 89.81 215 ASP A O 1
ATOM 1690 N N . GLU A 1 216 ? 2.556 -17.529 -10.126 1.00 89.56 216 GLU A N 1
ATOM 1691 C CA . GLU A 1 216 ? 1.758 -16.814 -9.125 1.00 89.56 216 GLU A CA 1
ATOM 1692 C C . GLU A 1 216 ? 2.585 -16.525 -7.867 1.00 89.56 216 GLU A C 1
ATOM 1694 O O . GLU A 1 216 ? 3.305 -17.386 -7.366 1.00 89.56 216 GLU A O 1
ATOM 1699 N N . THR A 1 217 ? 2.437 -15.321 -7.316 1.00 90.12 217 THR A N 1
ATOM 1700 C CA . THR A 1 217 ? 2.978 -14.951 -6.000 1.00 90.12 217 THR A CA 1
ATOM 1701 C C . THR A 1 217 ? 1.947 -15.205 -4.903 1.00 90.12 217 THR A C 1
ATOM 1703 O O . THR A 1 217 ? 0.742 -15.257 -5.176 1.00 90.12 217 THR A O 1
ATOM 1706 N N . ILE A 1 218 ? 2.395 -15.276 -3.644 1.00 88.25 218 ILE A N 1
ATOM 1707 C CA . ILE A 1 218 ? 1.514 -15.358 -2.463 1.00 88.25 218 ILE A CA 1
ATOM 1708 C C . ILE A 1 218 ? 0.502 -14.201 -2.481 1.00 88.25 218 ILE A C 1
ATOM 1710 O O . ILE A 1 218 ? -0.693 -14.430 -2.307 1.00 88.25 218 ILE A O 1
ATOM 1714 N N . VAL A 1 219 ? 0.956 -12.983 -2.800 1.00 91.69 219 VAL A N 1
ATOM 1715 C CA . VAL A 1 219 ? 0.093 -11.800 -2.965 1.00 91.69 219 VAL A CA 1
ATOM 1716 C C . VAL A 1 219 ? -0.990 -12.019 -4.024 1.00 91.69 219 VAL A C 1
ATOM 1718 O O . VAL A 1 219 ? -2.171 -11.824 -3.735 1.00 91.69 219 VAL A O 1
ATOM 1721 N N . SER A 1 220 ? -0.631 -12.476 -5.231 1.00 92.56 220 SER A N 1
ATOM 1722 C CA . SER A 1 220 ? -1.629 -12.703 -6.286 1.00 92.56 220 SER A CA 1
ATOM 1723 C C . SER A 1 220 ? -2.633 -13.804 -5.933 1.00 92.56 220 SER A C 1
ATOM 1725 O O . SER A 1 220 ? -3.808 -13.676 -6.270 1.00 92.56 220 SER A O 1
ATOM 1727 N N . ARG A 1 221 ? -2.202 -14.838 -5.196 1.00 88.94 221 ARG A N 1
ATOM 1728 C CA . ARG A 1 221 ? -3.069 -15.939 -4.754 1.00 88.94 221 ARG A CA 1
ATOM 1729 C C . ARG A 1 221 ? -4.057 -15.499 -3.677 1.00 88.94 221 ARG A C 1
ATOM 1731 O O . ARG A 1 221 ? -5.224 -15.854 -3.777 1.00 88.94 221 ARG A O 1
ATOM 1738 N N . VAL A 1 222 ? -3.634 -14.694 -2.694 1.00 87.31 222 VAL A N 1
ATOM 1739 C CA . VAL A 1 222 ? -4.555 -14.142 -1.679 1.00 87.31 222 VAL A CA 1
ATOM 1740 C C . VAL A 1 222 ? -5.615 -13.255 -2.328 1.00 87.31 222 VAL A C 1
ATOM 1742 O O . VAL A 1 222 ? -6.798 -13.394 -2.027 1.00 87.31 222 VAL A O 1
ATOM 1745 N N . VAL A 1 223 ? -5.217 -12.369 -3.244 1.00 90.00 223 VAL A N 1
ATOM 1746 C CA . VAL A 1 223 ? -6.157 -11.469 -3.932 1.00 90.00 223 VAL A CA 1
ATOM 1747 C C . VAL A 1 223 ? -7.135 -12.239 -4.830 1.00 90.00 223 VAL A C 1
ATOM 1749 O O . VAL A 1 223 ? -8.287 -11.832 -4.948 1.00 90.00 223 VAL A O 1
ATOM 1752 N N . ALA A 1 224 ? -6.723 -13.379 -5.393 1.00 89.19 224 ALA A N 1
ATOM 1753 C CA . ALA A 1 224 ? -7.588 -14.262 -6.178 1.00 89.19 224 ALA A CA 1
ATOM 1754 C C . ALA A 1 224 ? -8.599 -15.089 -5.350 1.00 89.19 224 ALA A C 1
ATOM 1756 O O . ALA A 1 224 ? -9.458 -15.742 -5.944 1.00 89.19 224 ALA A O 1
ATOM 1757 N N . LEU A 1 225 ? -8.533 -15.080 -4.009 1.00 84.88 225 LEU A N 1
ATOM 1758 C CA . LEU A 1 225 ? -9.512 -15.775 -3.161 1.00 84.88 225 LEU A CA 1
ATOM 1759 C C . LEU A 1 225 ? -10.907 -15.145 -3.313 1.00 84.88 225 LEU A C 1
ATOM 1761 O O . LEU A 1 225 ? -11.082 -13.959 -3.022 1.00 84.88 225 LEU A O 1
ATOM 1765 N N . ASP A 1 226 ? -11.900 -15.955 -3.687 1.00 82.19 226 ASP A N 1
ATOM 1766 C CA . ASP A 1 226 ? -13.316 -15.574 -3.824 1.00 82.19 226 ASP A CA 1
ATOM 1767 C C . ASP A 1 226 ? -13.984 -15.435 -2.440 1.00 82.19 226 ASP A C 1
ATOM 1769 O O . ASP A 1 226 ? -14.703 -16.315 -1.965 1.00 82.19 226 ASP A O 1
ATOM 1773 N N . SER A 1 227 ? -13.641 -14.357 -1.730 1.00 77.19 227 SER A N 1
ATOM 1774 C CA . SER A 1 227 ? -14.107 -14.073 -0.368 1.00 77.19 227 SER A CA 1
ATOM 1775 C C . SER A 1 227 ? -14.029 -12.585 -0.016 1.00 77.19 227 SER A C 1
ATOM 1777 O O . SER A 1 227 ? -13.118 -11.881 -0.455 1.00 77.19 227 SER A O 1
ATOM 1779 N N . ASP A 1 228 ? -14.933 -12.122 0.850 1.00 75.69 228 ASP A N 1
ATOM 1780 C CA . ASP A 1 228 ? -15.033 -10.716 1.284 1.00 75.69 228 ASP A CA 1
ATOM 1781 C C . ASP A 1 228 ? -13.979 -10.298 2.338 1.00 75.69 228 ASP A C 1
ATOM 1783 O O . ASP A 1 228 ? -14.028 -9.188 2.864 1.00 75.69 228 ASP A O 1
ATOM 1787 N N . ILE A 1 229 ? -13.012 -11.166 2.663 1.00 78.00 229 ILE A N 1
ATOM 1788 C CA . ILE A 1 229 ? -11.954 -10.888 3.652 1.00 78.00 229 ILE A CA 1
ATOM 1789 C C . ILE A 1 229 ? -11.081 -9.702 3.215 1.00 78.00 229 ILE A C 1
ATOM 1791 O O . ILE A 1 229 ? -10.765 -9.573 2.028 1.00 78.00 229 ILE A O 1
ATOM 1795 N N . ASN A 1 230 ? -10.623 -8.875 4.158 1.00 79.94 230 ASN A N 1
ATOM 1796 C CA . ASN A 1 230 ? -9.643 -7.825 3.875 1.00 79.94 230 ASN A CA 1
ATOM 1797 C C . ASN A 1 230 ? -8.321 -8.467 3.411 1.00 79.94 230 ASN A C 1
ATOM 1799 O O . ASN A 1 230 ? -7.658 -9.172 4.174 1.00 79.94 230 ASN A O 1
ATOM 1803 N N . LYS A 1 231 ? -7.941 -8.260 2.141 1.00 84.56 231 LYS A N 1
ATOM 1804 C CA . LYS A 1 231 ? -6.780 -8.950 1.546 1.00 84.56 231 LYS A CA 1
ATOM 1805 C C . LYS A 1 231 ? -5.448 -8.446 2.108 1.00 84.56 231 LYS A C 1
ATOM 1807 O O . LYS A 1 231 ? -4.497 -9.221 2.185 1.00 84.56 231 LYS A O 1
ATOM 1812 N N . VAL A 1 232 ? -5.379 -7.175 2.510 1.00 84.19 232 VAL A N 1
ATOM 1813 C CA . VAL A 1 232 ? -4.167 -6.553 3.068 1.00 84.19 232 VAL A CA 1
ATOM 1814 C C . VAL A 1 232 ? -3.931 -7.052 4.490 1.00 84.19 232 VAL A C 1
ATOM 1816 O O . VAL A 1 232 ? -2.855 -7.564 4.789 1.00 84.19 232 VAL A O 1
ATOM 1819 N N . GLU A 1 233 ? -4.959 -7.002 5.338 1.00 79.62 233 GLU A N 1
ATOM 1820 C CA . GLU A 1 233 ? -4.922 -7.567 6.693 1.00 79.62 233 GLU A CA 1
ATOM 1821 C C . GLU A 1 233 ? -4.577 -9.062 6.669 1.00 79.62 233 GLU A C 1
ATOM 1823 O O . GLU A 1 233 ? -3.740 -9.527 7.446 1.00 79.62 233 GLU A O 1
ATOM 1828 N N . PHE A 1 234 ? -5.153 -9.808 5.721 1.00 81.62 234 PHE A N 1
ATOM 1829 C CA . PHE A 1 234 ? -4.840 -11.219 5.541 1.00 81.62 234 PHE A CA 1
ATOM 1830 C C . PHE A 1 234 ? -3.355 -11.458 5.246 1.00 81.62 234 PHE A C 1
ATOM 1832 O O . PHE A 1 234 ? -2.735 -12.328 5.859 1.00 81.62 234 PHE A O 1
ATOM 1839 N N . LEU A 1 235 ? -2.770 -10.688 4.324 1.00 85.88 235 LEU A N 1
ATOM 1840 C CA . LEU A 1 235 ? -1.353 -10.801 3.977 1.00 85.88 235 LEU A CA 1
ATOM 1841 C C . LEU A 1 235 ? -0.440 -10.460 5.165 1.00 85.88 235 LEU A C 1
ATOM 1843 O O . LEU A 1 235 ? 0.559 -11.150 5.367 1.00 85.88 235 LEU A O 1
ATOM 1847 N N . ILE A 1 236 ? -0.800 -9.455 5.970 1.00 83.12 236 ILE A N 1
ATOM 1848 C CA . ILE A 1 236 ? -0.063 -9.066 7.183 1.00 83.12 236 ILE A CA 1
ATOM 1849 C C . ILE A 1 236 ? -0.101 -10.195 8.221 1.00 83.12 236 ILE A C 1
ATOM 1851 O O . ILE A 1 236 ? 0.949 -10.614 8.712 1.00 83.12 236 ILE A O 1
ATOM 1855 N N . THR A 1 237 ? -1.285 -10.737 8.522 1.00 79.06 237 THR A N 1
ATOM 1856 C CA . THR A 1 237 ? -1.445 -11.829 9.498 1.00 79.06 237 THR A CA 1
ATOM 1857 C C . THR A 1 237 ? -0.736 -13.103 9.034 1.00 79.06 237 THR A C 1
ATOM 1859 O O . THR A 1 237 ? -0.018 -13.722 9.820 1.00 79.06 237 THR A O 1
ATOM 1862 N N . LEU A 1 238 ? -0.832 -13.458 7.745 1.00 81.19 238 LEU A N 1
ATOM 1863 C CA . LEU A 1 238 ? -0.067 -14.566 7.161 1.00 81.19 238 LEU A CA 1
ATOM 1864 C C . LEU A 1 238 ? 1.446 -14.346 7.300 1.00 81.19 238 LEU A C 1
ATOM 1866 O O . LEU A 1 238 ? 2.160 -15.264 7.695 1.00 81.19 238 LEU A O 1
ATOM 1870 N N . GLY A 1 239 ? 1.934 -13.137 7.013 1.00 81.56 239 GLY A N 1
ATOM 1871 C CA . GLY A 1 239 ? 3.342 -12.763 7.153 1.00 81.56 239 GLY A CA 1
ATOM 1872 C C . GLY A 1 239 ? 3.865 -12.879 8.587 1.00 81.56 239 GLY A C 1
ATOM 1873 O O . GLY A 1 239 ? 4.949 -13.429 8.810 1.00 81.56 239 GLY A O 1
ATOM 1874 N N . ARG A 1 240 ? 3.058 -12.439 9.563 1.00 82.31 240 ARG A N 1
ATOM 1875 C CA . ARG A 1 240 ? 3.335 -12.569 11.002 1.00 82.31 240 ARG A CA 1
ATOM 1876 C C . ARG A 1 240 ? 3.406 -14.032 11.438 1.00 82.31 240 ARG A C 1
ATOM 1878 O O . ARG A 1 240 ? 4.421 -14.438 11.998 1.00 82.31 240 ARG A O 1
ATOM 1885 N N . VAL A 1 241 ? 2.380 -14.836 11.147 1.00 77.06 241 VAL A N 1
ATOM 1886 C CA . VAL A 1 241 ? 2.342 -16.254 11.553 1.00 77.06 241 VAL A CA 1
ATOM 1887 C C . VAL A 1 241 ? 3.447 -17.061 10.862 1.00 77.06 241 VAL A C 1
ATOM 1889 O O . VAL A 1 241 ? 4.112 -17.861 11.515 1.00 77.06 241 VAL A O 1
ATOM 1892 N N . ALA A 1 242 ? 3.722 -16.804 9.578 1.00 77.62 242 ALA A N 1
ATOM 1893 C CA . ALA A 1 242 ? 4.848 -17.412 8.869 1.00 77.62 242 ALA A CA 1
ATOM 1894 C C . ALA A 1 242 ? 6.189 -17.097 9.561 1.00 77.62 242 ALA A C 1
ATOM 1896 O O . ALA A 1 242 ? 7.012 -17.986 9.765 1.00 77.62 242 ALA A O 1
ATOM 1897 N N . ARG A 1 243 ? 6.405 -15.851 9.998 1.00 77.62 243 ARG A N 1
ATOM 1898 C CA . ARG A 1 243 ? 7.607 -15.483 10.758 1.00 77.62 243 ARG A CA 1
ATOM 1899 C C . ARG A 1 243 ? 7.682 -16.182 12.121 1.00 77.62 243 ARG A C 1
ATOM 1901 O O . ARG A 1 243 ? 8.759 -16.633 12.497 1.00 77.62 243 ARG A O 1
ATOM 1908 N N . GLU A 1 244 ? 6.570 -16.288 12.850 1.00 77.69 244 GLU A N 1
ATOM 1909 C CA . GLU A 1 244 ? 6.516 -17.023 14.127 1.00 77.69 244 GLU A CA 1
ATOM 1910 C C . GLU A 1 244 ? 6.853 -18.518 13.960 1.00 77.69 244 GLU A C 1
ATOM 1912 O O . GLU A 1 244 ? 7.463 -19.110 14.850 1.00 77.69 244 GLU A O 1
ATOM 1917 N N . ALA A 1 245 ? 6.510 -19.108 12.810 1.00 71.38 245 ALA A N 1
ATOM 1918 C CA . ALA A 1 245 ? 6.795 -20.500 12.457 1.00 71.38 245 ALA A CA 1
ATOM 1919 C C . ALA A 1 245 ? 8.238 -20.762 11.957 1.00 71.38 245 ALA A C 1
ATOM 1921 O O . ALA A 1 245 ? 8.553 -21.900 11.614 1.00 71.38 245 ALA A O 1
ATOM 1922 N N . ASP A 1 246 ? 9.109 -19.741 11.895 1.00 70.56 246 ASP A N 1
ATOM 1923 C CA . ASP A 1 246 ? 10.419 -19.781 11.201 1.00 70.56 246 ASP A CA 1
ATOM 1924 C C . ASP A 1 246 ? 10.284 -20.219 9.723 1.00 70.56 246 ASP A C 1
ATOM 1926 O O . ASP A 1 246 ? 11.133 -20.907 9.151 1.00 70.56 246 ASP A O 1
ATOM 1930 N N . PHE A 1 247 ? 9.160 -19.842 9.103 1.00 66.62 247 PHE A N 1
ATOM 1931 C CA . PHE A 1 247 ? 8.755 -20.312 7.787 1.00 66.62 247 PHE A CA 1
ATOM 1932 C C . PHE A 1 247 ? 9.632 -19.727 6.680 1.00 66.62 247 PHE A C 1
ATOM 1934 O O . PHE A 1 247 ? 9.667 -18.511 6.467 1.00 66.62 247 PHE A O 1
ATOM 1941 N N . SER A 1 248 ? 10.276 -20.598 5.903 1.00 58.94 248 SER A N 1
ATOM 1942 C CA . SER A 1 248 ? 11.054 -20.205 4.731 1.00 58.94 248 SER A CA 1
ATOM 1943 C C . SER A 1 248 ? 10.277 -20.496 3.445 1.00 58.94 248 SER A C 1
ATOM 1945 O O . SER A 1 248 ? 9.695 -21.562 3.276 1.00 58.94 248 SER A O 1
ATOM 1947 N N . VAL A 1 249 ? 10.307 -19.594 2.460 1.00 53.62 249 VAL A N 1
ATOM 1948 C CA . VAL A 1 249 ? 9.602 -19.822 1.177 1.00 53.62 249 VAL A CA 1
ATOM 1949 C C . VAL A 1 249 ? 10.258 -20.918 0.307 1.00 53.62 249 VAL A C 1
ATOM 1951 O O . VAL A 1 249 ? 9.736 -21.284 -0.744 1.00 53.62 249 VAL A O 1
ATOM 1954 N N . ALA A 1 250 ? 11.347 -21.548 0.770 1.00 49.66 250 ALA A N 1
ATOM 1955 C CA . ALA A 1 250 ? 11.804 -22.814 0.193 1.00 49.66 250 ALA A CA 1
ATOM 1956 C C . ALA A 1 250 ? 10.778 -23.954 0.400 1.00 49.66 250 ALA A C 1
ATOM 1958 O O . ALA A 1 250 ? 10.722 -24.893 -0.402 1.00 49.66 250 ALA A O 1
ATOM 1959 N N . ASP A 1 251 ? 9.912 -23.843 1.411 1.00 55.81 251 ASP A N 1
ATOM 1960 C CA . ASP A 1 251 ? 8.939 -24.855 1.829 1.00 55.81 251 ASP A CA 1
ATOM 1961 C C . ASP A 1 251 ? 7.605 -24.743 1.060 1.00 55.81 251 ASP A C 1
ATOM 1963 O O . ASP A 1 251 ? 6.501 -24.780 1.599 1.00 55.81 251 ASP A O 1
ATOM 1967 N N . SER A 1 252 ? 7.729 -24.650 -0.268 1.00 54.16 252 SER A N 1
ATOM 1968 C CA . SER A 1 252 ? 6.654 -24.590 -1.282 1.00 54.16 252 SER A CA 1
ATOM 1969 C C . SER A 1 252 ? 5.393 -25.427 -0.992 1.00 54.16 252 SER A C 1
ATOM 1971 O O . SER A 1 252 ? 4.282 -24.944 -1.202 1.00 54.16 252 SER A O 1
ATOM 1973 N N . ARG A 1 253 ? 5.531 -26.651 -0.462 1.00 57.25 253 ARG A N 1
ATOM 1974 C CA . ARG A 1 253 ? 4.392 -27.529 -0.113 1.00 57.25 253 ARG A CA 1
ATOM 1975 C C . ARG A 1 253 ? 3.528 -27.042 1.044 1.00 57.25 253 ARG A C 1
ATOM 1977 O O . ARG A 1 253 ? 2.378 -27.464 1.155 1.00 57.25 253 ARG A O 1
ATOM 1984 N N . GLU A 1 254 ? 4.090 -26.272 1.959 1.00 60.56 254 GLU A N 1
ATOM 1985 C CA . GLU A 1 254 ? 3.370 -25.789 3.135 1.00 60.56 254 GLU A CA 1
ATOM 1986 C C . GLU A 1 254 ? 2.606 -24.506 2.778 1.00 60.56 254 GLU A C 1
ATOM 1988 O O . GLU A 1 254 ? 1.433 -24.388 3.125 1.00 60.56 254 GLU A O 1
ATOM 1993 N N . ILE A 1 255 ? 3.176 -23.653 1.911 1.00 59.72 255 ILE A N 1
ATOM 1994 C CA . ILE A 1 255 ? 2.433 -22.588 1.209 1.00 59.72 255 ILE A CA 1
ATOM 1995 C C . ILE A 1 255 ? 1.250 -23.175 0.423 1.00 59.72 255 ILE A C 1
ATOM 1997 O O . ILE A 1 255 ? 0.132 -22.672 0.524 1.00 59.72 255 ILE A O 1
ATOM 2001 N N . GLU A 1 256 ? 1.464 -24.247 -0.349 1.00 62.84 256 GLU A N 1
ATOM 2002 C CA . GLU A 1 256 ? 0.381 -24.926 -1.078 1.00 62.84 256 GLU A CA 1
ATOM 2003 C C . GLU A 1 256 ? -0.736 -25.412 -0.141 1.00 62.84 256 GLU A C 1
ATOM 2005 O O . GLU A 1 256 ? -1.900 -25.141 -0.419 1.00 62.84 256 GLU A O 1
ATOM 2010 N N . GLN A 1 257 ? -0.406 -26.041 0.992 1.00 62.78 257 GLN A N 1
ATOM 2011 C CA . GLN A 1 257 ? -1.396 -26.528 1.967 1.00 62.78 257 GLN A CA 1
ATOM 2012 C C . GLN A 1 257 ? -2.171 -25.410 2.675 1.00 62.78 257 GLN A C 1
ATOM 2014 O O . GLN A 1 257 ? -3.362 -25.585 2.961 1.00 62.78 257 GLN A O 1
ATOM 2019 N N . VAL A 1 258 ? -1.531 -24.265 2.940 1.00 64.81 258 VAL A N 1
ATOM 2020 C CA . VAL A 1 258 ? -2.232 -23.058 3.399 1.00 64.81 258 VAL A CA 1
ATOM 2021 C C . VAL A 1 258 ? -3.260 -22.651 2.345 1.00 64.81 258 VAL A C 1
ATOM 2023 O O . VAL A 1 258 ? -4.448 -22.603 2.652 1.00 64.81 258 VAL A O 1
ATOM 2026 N N . PHE A 1 259 ? -2.853 -22.457 1.089 1.00 63.97 259 PHE A N 1
ATOM 2027 C CA . PHE A 1 259 ? -3.764 -22.005 0.033 1.00 63.97 259 PHE A CA 1
ATOM 2028 C C . PHE A 1 259 ? -4.882 -23.000 -0.324 1.00 63.97 259 PHE A C 1
ATOM 2030 O O . PHE A 1 259 ? -6.023 -22.569 -0.465 1.00 63.97 259 PHE A O 1
ATOM 2037 N N . GLU A 1 260 ? -4.612 -24.309 -0.385 1.00 65.62 260 GLU A N 1
ATOM 2038 C CA . GLU A 1 260 ? -5.659 -25.339 -0.546 1.00 65.62 260 GLU A CA 1
ATOM 2039 C C . GLU A 1 260 ? -6.684 -25.298 0.600 1.00 65.62 260 GLU A C 1
ATOM 2041 O O . GLU A 1 260 ? -7.865 -25.586 0.407 1.00 65.62 260 GLU A O 1
ATOM 2046 N N . SER A 1 261 ? -6.255 -24.915 1.807 1.00 60.81 261 SER A N 1
ATOM 2047 C CA . SER A 1 261 ? -7.161 -24.734 2.944 1.00 60.81 261 SER A CA 1
ATOM 2048 C C . SER A 1 261 ? -7.957 -23.423 2.842 1.00 60.81 261 SER A C 1
ATOM 2050 O O . SER A 1 261 ? -9.128 -23.394 3.231 1.00 60.81 261 SER A O 1
ATOM 2052 N N . LEU A 1 262 ? -7.371 -22.361 2.275 1.00 63.66 262 LEU A N 1
ATOM 2053 C CA . LEU A 1 262 ? -7.996 -21.038 2.145 1.00 63.66 262 LEU A CA 1
ATOM 2054 C C . LEU A 1 262 ? -9.151 -20.973 1.145 1.00 63.66 262 LEU A C 1
ATOM 2056 O O . LEU A 1 262 ? -10.061 -20.175 1.353 1.00 63.66 262 LEU A O 1
ATOM 2060 N N . GLU A 1 263 ? -9.202 -21.857 0.144 1.00 64.62 263 GLU A N 1
ATOM 2061 C CA . GLU A 1 263 ? -10.401 -22.038 -0.701 1.00 64.62 263 GLU A CA 1
ATOM 2062 C C . GLU A 1 263 ? -11.656 -22.426 0.111 1.00 64.62 263 GLU A C 1
ATOM 2064 O O . GLU A 1 263 ? -12.781 -22.315 -0.372 1.00 64.62 263 GLU A O 1
ATOM 2069 N N . THR A 1 264 ? -11.472 -22.882 1.357 1.00 64.38 264 THR A N 1
ATOM 2070 C CA . THR A 1 264 ? -12.548 -23.249 2.291 1.00 64.38 264 THR A CA 1
ATOM 2071 C C . THR A 1 264 ? -12.658 -22.314 3.501 1.00 64.38 264 THR A C 1
ATOM 2073 O O . THR A 1 264 ? -13.387 -22.632 4.443 1.00 64.38 264 THR A O 1
ATOM 2076 N N . PHE A 1 265 ? -11.937 -21.186 3.514 1.00 66.00 265 PHE A N 1
ATOM 2077 C CA . PHE A 1 265 ? -11.951 -20.251 4.640 1.00 66.00 265 PHE A CA 1
ATOM 2078 C C . PHE A 1 265 ? -13.293 -19.516 4.747 1.00 66.00 265 PHE A C 1
ATOM 2080 O O . PHE A 1 265 ? -13.735 -18.845 3.816 1.00 66.00 265 PHE A O 1
ATOM 2087 N N . ASP A 1 266 ? -13.927 -19.631 5.912 1.00 65.31 266 ASP A N 1
ATOM 2088 C CA . ASP A 1 266 ? -15.134 -18.894 6.271 1.00 65.31 266 ASP A CA 1
ATOM 2089 C C . ASP A 1 266 ? -14.720 -17.629 7.037 1.00 65.31 266 ASP A C 1
ATOM 2091 O O . ASP A 1 266 ? -14.086 -17.718 8.088 1.00 65.31 266 ASP A O 1
ATOM 2095 N N . ALA A 1 267 ? -15.096 -16.455 6.524 1.00 62.62 267 ALA A N 1
ATOM 2096 C CA . ALA A 1 267 ? -14.762 -15.152 7.106 1.00 62.62 267 ALA A CA 1
ATOM 2097 C C . ALA A 1 267 ? -15.346 -14.914 8.517 1.00 62.62 267 ALA A C 1
ATOM 2099 O O . ALA A 1 267 ? -15.043 -13.902 9.141 1.00 62.62 267 ALA A O 1
ATOM 2100 N N . THR A 1 268 ? -16.182 -15.823 9.032 1.00 65.44 268 THR A N 1
ATOM 2101 C CA . THR A 1 268 ? -16.650 -15.814 10.428 1.00 65.44 268 THR A CA 1
ATOM 2102 C C . THR A 1 268 ? -15.678 -16.472 11.417 1.00 65.44 268 THR A C 1
ATOM 2104 O O . THR A 1 268 ? -15.932 -16.449 12.624 1.00 65.44 268 THR A O 1
ATOM 2107 N N . VAL A 1 269 ? -14.579 -17.064 10.937 1.00 67.31 269 VAL A N 1
ATOM 2108 C CA . VAL A 1 269 ? -13.524 -17.667 11.763 1.00 67.31 269 VAL A CA 1
ATOM 2109 C C . VAL A 1 269 ? -12.429 -16.638 12.054 1.00 67.31 269 VAL A C 1
ATOM 2111 O O . VAL A 1 269 ? -12.030 -15.885 11.170 1.00 67.31 269 VAL A O 1
ATOM 2114 N N . ASP A 1 270 ? -11.916 -16.640 13.288 1.00 74.31 270 ASP A N 1
ATOM 2115 C CA . ASP A 1 270 ? -10.726 -15.873 13.674 1.00 74.31 270 ASP A CA 1
ATOM 2116 C C . ASP A 1 270 ? -9.543 -16.249 12.770 1.00 74.31 270 ASP A C 1
ATOM 2118 O O . ASP A 1 270 ? -9.104 -17.404 12.734 1.00 74.31 270 ASP A O 1
ATOM 2122 N N . LEU A 1 271 ? -9.061 -15.270 12.008 1.00 70.81 271 LEU A N 1
ATOM 2123 C CA . LEU A 1 271 ? -8.051 -15.478 10.984 1.00 70.81 271 LEU A CA 1
ATOM 2124 C C . LEU A 1 271 ? -6.670 -15.808 11.567 1.00 70.81 271 LEU A C 1
ATOM 2126 O O . LEU A 1 271 ? -5.960 -16.645 11.009 1.00 70.81 271 LEU A O 1
ATOM 2130 N N . ASP A 1 272 ? -6.288 -15.178 12.678 1.00 71.19 272 ASP A N 1
ATOM 2131 C CA . ASP A 1 272 ? -4.987 -15.416 13.306 1.00 71.19 272 ASP A CA 1
ATOM 2132 C C . ASP A 1 272 ? -4.961 -16.821 13.916 1.00 71.19 272 ASP A C 1
ATOM 2134 O O . ASP A 1 272 ? -4.045 -17.595 13.638 1.00 71.19 272 ASP A O 1
ATOM 2138 N N . GLN A 1 273 ? -6.023 -17.214 14.631 1.00 74.25 273 GLN A N 1
ATOM 2139 C CA . GLN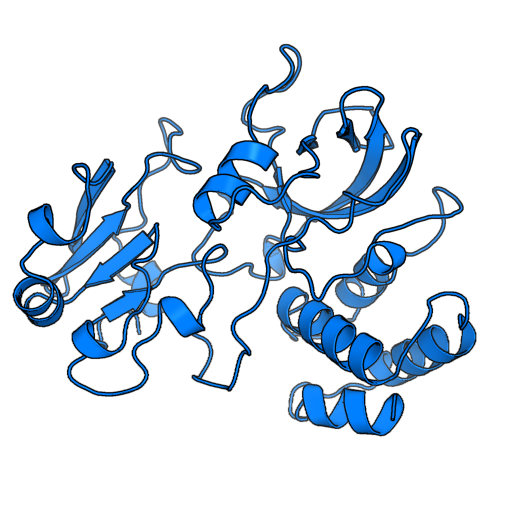 A 1 273 ? -6.161 -18.582 15.137 1.00 74.25 273 GLN A CA 1
ATOM 2140 C C . GLN A 1 273 ? -6.202 -19.610 13.996 1.00 74.25 273 GLN A C 1
ATOM 2142 O O . GLN A 1 273 ? -5.540 -20.644 14.089 1.00 74.25 273 GLN A O 1
ATOM 2147 N N . TYR A 1 274 ? -6.935 -19.337 12.909 1.00 75.38 274 TYR A N 1
ATOM 2148 C CA . TYR A 1 274 ? -7.013 -20.238 11.756 1.00 75.38 274 TYR A CA 1
ATOM 2149 C C . TYR A 1 274 ? -5.649 -20.459 11.097 1.00 75.38 274 TYR A C 1
ATOM 2151 O O . TYR A 1 274 ? -5.318 -21.588 10.739 1.00 75.38 274 TYR A O 1
ATOM 2159 N N . LEU A 1 275 ? -4.853 -19.399 10.934 1.00 74.38 275 LEU A N 1
ATOM 2160 C CA . LEU A 1 275 ? -3.514 -19.497 10.358 1.00 74.38 275 LEU A CA 1
ATOM 2161 C C . LEU A 1 275 ? -2.543 -20.200 11.315 1.00 74.38 275 LEU A C 1
ATOM 2163 O O . LEU A 1 275 ? -1.812 -21.088 10.875 1.00 74.38 275 LEU A O 1
ATOM 2167 N N . ARG A 1 276 ? -2.578 -19.883 12.619 1.00 75.38 276 ARG A N 1
ATOM 2168 C CA . ARG A 1 276 ? -1.775 -20.567 13.649 1.00 75.38 276 ARG A CA 1
ATOM 2169 C C . ARG A 1 276 ? -2.053 -22.071 13.681 1.00 75.38 276 ARG A C 1
ATOM 2171 O O . ARG A 1 276 ? -1.107 -22.842 13.595 1.00 75.38 276 ARG A O 1
ATOM 2178 N N . ASP A 1 277 ? -3.321 -22.491 13.695 1.00 77.94 277 ASP A N 1
ATOM 2179 C CA . ASP A 1 277 ? -3.743 -23.909 13.694 1.00 77.94 277 ASP A CA 1
ATOM 2180 C C . ASP A 1 277 ? -3.266 -24.709 12.459 1.00 77.94 277 ASP A C 1
ATOM 2182 O O . ASP A 1 277 ? -3.431 -25.934 12.406 1.00 77.94 277 ASP A O 1
ATOM 2186 N N . ARG A 1 278 ? -2.738 -24.033 11.429 1.00 73.00 278 ARG A N 1
ATOM 2187 C CA . ARG A 1 278 ? -2.258 -24.635 10.175 1.00 73.00 278 ARG A CA 1
ATOM 2188 C C . ARG A 1 278 ? -0.753 -24.510 9.948 1.00 73.00 278 ARG A C 1
ATOM 2190 O O . ARG A 1 278 ? -0.231 -25.289 9.155 1.00 73.00 278 ARG A O 1
ATOM 2197 N N . LEU A 1 279 ? -0.091 -23.557 10.602 1.00 69.88 279 LEU A N 1
ATOM 2198 C CA . LEU A 1 279 ? 1.331 -23.240 10.417 1.00 69.88 279 LEU A CA 1
ATOM 2199 C C . LEU A 1 279 ? 2.210 -23.551 11.644 1.00 69.88 279 LEU A C 1
ATOM 2201 O O . LEU A 1 279 ? 3.431 -23.525 11.505 1.00 69.88 279 LEU A O 1
ATOM 2205 N N . LEU A 1 280 ? 1.622 -23.848 12.813 1.00 68.88 280 LEU A N 1
ATOM 2206 C CA . LEU A 1 280 ? 2.314 -24.128 14.086 1.00 68.88 280 LEU A CA 1
ATOM 2207 C C . LEU A 1 280 ? 1.918 -25.492 14.693 1.00 68.88 280 LEU A C 1
ATOM 2209 O O . LEU A 1 280 ? 2.797 -26.106 15.344 1.00 68.88 280 LEU A O 1
#

Secondary structure (DSSP, 8-state):
-TTSSSEEE--SSS-HHHHS-SSSSGGGS-SS--SEEEE-HHHHHHTT-HHHH-SS--SEEEE-TTS-EEEE--STTT--TT-----SHHHHHH----------------TTTTPPTT-EEEEEEEEGGG--SS--TTT-EEEEEEE-TTSEEEETTT--EEEE---S--SSHHHHHHHTTSS--TT--TTT-EEETT-STTS-HHHHB-SSTTS--HHHHHHTSSS-S-HHHHHHHHHHHHHHTT--TT-HHHHHHHHHHHTT--TTS-HHHHHHHHH-

Organism: NCBI:txid1227496

pLDDT: mean 74.4, std 15.57, range [34.25, 97.94]

Foldseek 3Di:
DLLVDQKAAQDPFADCQQDAAPDPPSLVRHNAHHLKMKHAPVRQVVCVHQVNRDPDRFPDWDQAPSRIIITHRDCPPPVDPPGDPPRDPVVSVPDDDDPPDPDDDDDFFFQCLPPDAQFKWWFWWFFSNRDISHDALVRTDIFTFGQHPQQFTAGPPPRATEWHHDNDDPPGRVVVSCNRHPPPDPPHDSRSYIGTLQRGPLQHNQQTTDPDSPDDHVLNLLSPAPDNDDSSVLNSLLSVLCVVLVHDVVPVVLSVVVSVVSNVDDPVDDSNVVSNVSRD

Radius of gyration: 19.56 Å; chains: 1; bounding box: 41×53×49 Å